Protein AF-A0A536AVH4-F1 (afdb_monomer_lite)

Sequence (200 aa):
ELIACATQAVRQASDGRAFVRRASEVIGTPVRIISARREAALSFLGAASRHSARREWALVDLGGASTEDPPRPEERARLRRAALRVLPGAPDGDVERLVATGGTASNLPLLLSKRMPPAILTTADLLECAMRLDRDPARTVAARFGLLPNRVKAMRGGVEALLLFLDWYGLAVLHVSHEGLRHGMLLAYLERGSDWWRDG

Secondary structure (DSSP, 8-state):
---EEE-HHHHHSTTHHHHHHHHHHHHTSPEEEPPHHHHHHHHHHHHHTT---SS-EEEEE------SSSPPHHHHHHHHHHHHTTGGGSPPS---EEEEEHHHHHHGGGGT-SSS--SEEEHHHHHHHHHHHHHS-HHHHHHHHT--HHHHHHHHHHHHHHHHHHHHTT-SEEEE-S-SHHHHHHHHHHHHGGGTTS--

Radius of gyration: 17.59 Å; chains: 1; bounding box: 42×39×48 Å

pLDDT: mean 88.02, std 9.85, range [52.97, 97.94]

Foldseek 3Di:
DDAAEDEDVLVPDPCSVVVQVVVCVVVVHRYYYFDPVLQQVLQCLQQCVPVVDPAAEFEDEADQDFDDWLDDPVVLVVLLVVLVVCLVVGDDDLHAAYEYEYLLLVQLQLLVPVVDRDQKAFLVSLVSSLVLRNPDTLVVSCVVRVHDSSSSRRNNSVSSNVNVVCVSSVHGMYGYDHGGNVSSLVVLCVVPPPCSRDDD

Structure (mmCIF, N/CA/C/O backbone):
data_AF-A0A536AVH4-F1
#
_entry.id   AF-A0A536AVH4-F1
#
loop_
_atom_site.group_PDB
_atom_site.id
_atom_site.type_symbol
_atom_site.label_atom_id
_atom_site.label_alt_id
_atom_site.label_comp_id
_atom_site.label_asym_id
_atom_site.label_entity_id
_atom_site.label_seq_id
_atom_site.pdbx_PDB_ins_code
_atom_site.Cartn_x
_atom_site.Cartn_y
_atom_site.Cartn_z
_atom_site.occupancy
_atom_site.B_iso_or_equiv
_atom_site.auth_seq_id
_atom_site.auth_comp_id
_atom_site.auth_asym_id
_atom_site.auth_atom_id
_atom_site.pdbx_PDB_model_num
ATOM 1 N N . GLU A 1 1 ? -2.859 16.516 19.680 1.00 84.31 1 GLU A N 1
ATOM 2 C CA . GLU A 1 1 ? -3.462 15.257 20.160 1.00 84.31 1 GLU A CA 1
ATOM 3 C C . GLU A 1 1 ? -2.946 14.104 19.313 1.00 84.31 1 GLU A C 1
ATOM 5 O O . GLU A 1 1 ? -2.744 14.301 18.118 1.00 84.31 1 GLU A O 1
ATOM 10 N N . LEU A 1 2 ? -2.656 12.953 19.920 1.00 91.62 2 LEU A N 1
ATOM 11 C CA . LEU A 1 2 ? -2.276 11.745 19.189 1.00 91.62 2 LEU A CA 1
ATOM 12 C C . LEU A 1 2 ? -3.552 11.015 18.756 1.00 91.62 2 LEU A C 1
ATOM 14 O O . LEU A 1 2 ? -4.459 10.838 19.560 1.00 91.62 2 LEU A O 1
ATOM 18 N N . ILE A 1 3 ? -3.610 10.561 17.505 1.00 95.31 3 ILE A N 1
ATOM 19 C CA . ILE A 1 3 ? -4.657 9.653 17.022 1.00 95.31 3 ILE A CA 1
ATOM 20 C C . ILE A 1 3 ? -4.014 8.362 16.528 1.00 95.31 3 ILE A C 1
ATOM 22 O O . ILE A 1 3 ? -2.955 8.386 15.899 1.00 95.31 3 ILE A O 1
ATOM 26 N N . ALA A 1 4 ? -4.649 7.227 16.810 1.00 96.06 4 ALA A N 1
ATOM 27 C CA . ALA A 1 4 ? -4.113 5.917 16.470 1.00 96.06 4 ALA A CA 1
ATOM 28 C C . ALA A 1 4 ? -5.199 5.001 15.899 1.00 96.06 4 ALA A C 1
ATOM 30 O O . ALA A 1 4 ? -6.329 4.953 16.391 1.00 96.06 4 ALA A O 1
ATOM 31 N N . CYS A 1 5 ? -4.835 4.241 14.866 1.00 96.06 5 CYS A N 1
ATOM 32 C CA . CYS A 1 5 ? -5.696 3.232 14.266 1.00 96.06 5 CYS A CA 1
ATOM 33 C C . CYS A 1 5 ? -4.986 1.882 14.166 1.00 96.06 5 CYS A C 1
ATOM 35 O O . CYS A 1 5 ? -3.758 1.806 14.166 1.00 96.06 5 CYS A O 1
ATOM 37 N N . ALA A 1 6 ? -5.778 0.825 14.048 1.00 94.50 6 ALA A N 1
ATOM 38 C CA . ALA A 1 6 ? -5.327 -0.508 13.707 1.00 94.50 6 ALA A CA 1
ATOM 39 C C . ALA A 1 6 ? -6.154 -1.039 12.529 1.00 94.50 6 ALA A C 1
ATOM 41 O O . ALA A 1 6 ? -7.370 -0.840 12.471 1.00 94.50 6 ALA A O 1
ATOM 42 N N . THR A 1 7 ? -5.489 -1.704 11.587 1.00 93.50 7 THR A N 1
ATOM 43 C CA . THR A 1 7 ? -6.079 -2.110 10.306 1.00 93.50 7 THR A CA 1
ATOM 44 C C . THR A 1 7 ? -6.075 -3.630 10.133 1.00 93.50 7 THR A C 1
ATOM 46 O O . THR A 1 7 ? -6.265 -4.360 11.107 1.00 93.50 7 THR A O 1
ATOM 49 N N . GLN A 1 8 ? -5.890 -4.130 8.907 1.00 90.44 8 GLN A N 1
ATOM 50 C CA . GLN A 1 8 ? -6.106 -5.521 8.516 1.00 90.44 8 GLN A CA 1
ATOM 51 C C . GLN A 1 8 ? -5.510 -6.560 9.466 1.00 90.44 8 GLN A C 1
ATOM 53 O O . GLN A 1 8 ? -6.238 -7.454 9.885 1.00 90.44 8 GLN A O 1
ATOM 58 N N . ALA A 1 9 ? -4.225 -6.453 9.818 1.00 89.00 9 ALA A N 1
ATOM 59 C CA . ALA A 1 9 ? -3.560 -7.468 10.639 1.00 89.00 9 ALA A CA 1
ATOM 60 C C . ALA A 1 9 ? -4.241 -7.633 12.007 1.00 89.00 9 ALA A C 1
ATOM 62 O O . ALA A 1 9 ? -4.536 -8.743 12.434 1.00 89.00 9 ALA A O 1
ATOM 63 N N . VAL A 1 10 ? -4.570 -6.517 12.659 1.00 94.12 10 VAL A N 1
ATOM 64 C CA . VAL A 1 10 ? -5.265 -6.515 13.952 1.00 94.12 10 VAL A CA 1
ATOM 65 C C . VAL A 1 10 ? -6.742 -6.874 13.792 1.00 94.12 10 VAL A C 1
ATOM 67 O O . VAL A 1 10 ? -7.305 -7.546 14.646 1.00 94.12 10 VAL A O 1
ATOM 70 N N . ARG A 1 11 ? -7.379 -6.461 12.692 1.00 94.12 11 ARG A N 1
ATOM 71 C CA . ARG A 1 11 ? -8.778 -6.784 12.381 1.00 94.12 11 ARG A CA 1
ATOM 72 C C . ARG A 1 11 ? -8.996 -8.284 12.146 1.00 94.12 11 ARG A C 1
ATOM 74 O O . ARG A 1 11 ? -10.070 -8.780 12.464 1.00 94.12 11 ARG A O 1
ATOM 81 N N . GLN A 1 12 ? -8.006 -8.984 11.587 1.00 92.81 12 GLN A N 1
ATOM 82 C CA . GLN A 1 12 ? -8.055 -10.427 11.312 1.00 92.81 12 GLN A CA 1
ATOM 83 C C . GLN A 1 12 ? -7.556 -11.291 12.477 1.00 92.81 12 GLN A C 1
ATOM 85 O O . GLN A 1 12 ? -7.927 -12.459 12.565 1.00 92.81 12 GLN A O 1
ATOM 90 N N . ALA A 1 13 ? -6.718 -10.746 13.360 1.00 93.38 13 ALA A N 1
ATOM 91 C CA . ALA A 1 13 ? -6.205 -11.478 14.509 1.00 93.38 13 ALA A CA 1
ATOM 92 C C . ALA A 1 13 ? -7.331 -11.832 15.495 1.00 93.38 13 ALA A C 1
ATOM 94 O O . ALA A 1 13 ? -8.102 -10.964 15.915 1.00 93.38 13 ALA A O 1
ATOM 95 N N . SER A 1 14 ? -7.388 -13.096 15.926 1.00 95.62 14 SER A N 1
ATOM 96 C CA . SER A 1 14 ? -8.372 -13.579 16.908 1.00 95.62 14 SER A CA 1
ATOM 97 C C . SER A 1 14 ? -8.288 -12.836 18.245 1.00 95.62 14 SER A C 1
ATOM 99 O O . SER A 1 14 ? -9.290 -12.668 18.935 1.00 95.62 14 SER A O 1
ATOM 101 N N . ASP A 1 15 ? -7.099 -12.350 18.601 1.00 95.62 15 ASP A N 1
ATOM 102 C CA . ASP A 1 15 ? -6.818 -11.582 19.812 1.00 95.62 15 ASP A CA 1
ATOM 103 C C . ASP A 1 15 ? -6.679 -10.068 19.554 1.00 95.62 15 ASP A C 1
ATOM 105 O O . ASP A 1 15 ? -6.315 -9.312 20.459 1.00 95.62 15 ASP A O 1
ATOM 109 N N . GLY A 1 16 ? -7.027 -9.586 18.355 1.00 95.56 16 GLY A N 1
ATOM 110 C CA . GLY A 1 16 ? -6.806 -8.199 17.938 1.00 95.56 16 GLY A CA 1
ATOM 111 C C . GLY A 1 16 ? -7.424 -7.154 18.872 1.00 95.56 16 GLY A C 1
ATOM 112 O O . GLY A 1 16 ? -6.807 -6.132 19.174 1.00 95.56 16 GLY A O 1
ATOM 113 N N . ARG A 1 17 ? -8.613 -7.430 19.428 1.00 95.94 17 ARG A N 1
ATOM 114 C CA . ARG A 1 17 ? -9.245 -6.551 20.432 1.00 95.94 17 ARG A CA 1
ATOM 115 C C . ARG A 1 17 ? -8.447 -6.478 21.734 1.00 95.94 17 ARG A C 1
ATOM 117 O O . ARG A 1 17 ? -8.382 -5.416 22.344 1.00 95.94 17 ARG A O 1
ATOM 124 N N . ALA A 1 18 ? -7.860 -7.590 22.174 1.00 96.94 18 ALA A N 1
ATOM 125 C CA . ALA A 1 18 ? -7.029 -7.619 23.374 1.00 96.94 18 ALA A CA 1
ATOM 126 C C . ALA A 1 18 ? -5.706 -6.882 23.145 1.00 96.94 18 ALA A C 1
ATOM 128 O O . ALA A 1 18 ? -5.294 -6.099 24.000 1.00 96.94 18 ALA A O 1
ATOM 129 N N . PHE A 1 19 ? -5.092 -7.0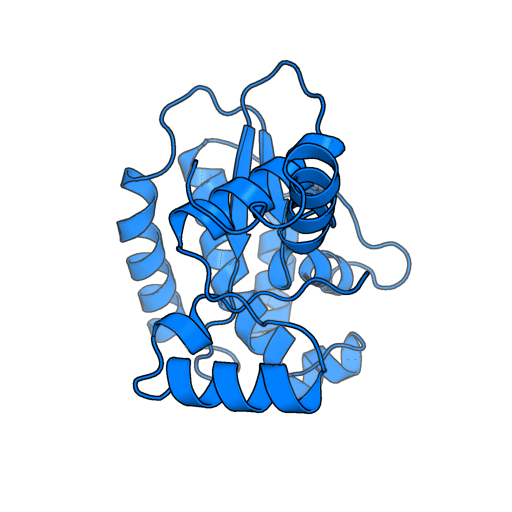68 21.972 1.00 97.25 19 PHE A N 1
ATOM 130 C CA . PHE A 1 19 ? -3.922 -6.301 21.549 1.00 97.25 19 PHE A CA 1
ATOM 131 C C . PHE A 1 19 ? -4.195 -4.791 21.587 1.00 97.25 19 PHE A C 1
ATOM 133 O O . PHE A 1 19 ? -3.434 -4.046 22.195 1.00 97.25 19 PHE A O 1
ATOM 140 N N . VAL A 1 20 ? -5.313 -4.348 21.008 1.00 97.25 20 VAL A N 1
ATOM 141 C CA . VAL A 1 20 ? -5.688 -2.926 20.940 1.00 97.25 20 VAL A CA 1
ATOM 142 C C . VAL A 1 20 ? -5.947 -2.311 22.307 1.00 97.25 20 VAL A C 1
ATOM 144 O O . VAL A 1 20 ? -5.543 -1.170 22.525 1.00 97.25 20 VAL A O 1
ATOM 147 N N . ARG A 1 21 ? -6.569 -3.043 23.241 1.00 97.31 21 ARG A N 1
ATOM 148 C CA . ARG A 1 21 ? -6.735 -2.562 24.623 1.00 97.31 21 ARG A CA 1
ATOM 149 C C . ARG A 1 21 ? -5.382 -2.292 25.279 1.00 97.31 21 ARG A C 1
ATOM 151 O O . ARG A 1 21 ? -5.131 -1.160 25.675 1.00 97.31 21 ARG A O 1
ATOM 158 N N . ARG A 1 22 ? -4.481 -3.282 25.267 1.00 97.44 22 ARG A N 1
ATOM 159 C CA . ARG A 1 22 ? -3.126 -3.137 25.827 1.00 97.44 22 ARG A CA 1
ATOM 160 C C . ARG A 1 22 ? -2.339 -2.018 25.145 1.00 97.44 22 ARG A C 1
ATOM 162 O O . ARG A 1 22 ? -1.695 -1.220 25.809 1.00 97.44 22 ARG A O 1
ATOM 169 N N . ALA A 1 23 ? -2.407 -1.934 23.817 1.00 96.88 23 ALA A N 1
ATOM 170 C CA . ALA A 1 23 ? -1.743 -0.871 23.068 1.00 96.88 23 ALA A CA 1
ATOM 171 C C . ALA A 1 23 ? -2.288 0.516 23.444 1.00 96.88 23 ALA A C 1
ATOM 173 O O . ALA A 1 23 ? -1.510 1.452 23.586 1.00 96.88 23 ALA A O 1
ATOM 174 N N . SER A 1 24 ? -3.603 0.643 23.648 1.00 97.25 24 SER A N 1
ATOM 175 C CA . SER A 1 24 ? -4.226 1.907 24.058 1.00 97.25 24 SER A CA 1
ATOM 176 C C . SER A 1 24 ? -3.774 2.347 25.450 1.00 97.25 24 SER A C 1
ATOM 178 O O . SER A 1 24 ? -3.506 3.528 25.652 1.00 97.25 24 SER A O 1
ATOM 180 N N . GLU A 1 25 ? -3.656 1.402 26.385 1.00 97.38 25 GLU A N 1
ATOM 181 C CA . GLU A 1 25 ? -3.143 1.644 27.740 1.00 97.38 25 GLU A CA 1
ATOM 182 C C . GLU A 1 25 ? -1.683 2.109 27.708 1.00 97.38 25 GLU A C 1
ATOM 184 O O . GLU A 1 25 ? -1.347 3.125 28.307 1.00 97.38 25 GLU A O 1
ATOM 189 N N . VAL A 1 26 ? -0.828 1.412 26.953 1.00 96.50 26 VAL A N 1
ATOM 190 C CA . VAL A 1 26 ? 0.606 1.731 26.848 1.00 96.50 26 VAL A CA 1
ATOM 191 C C . VAL A 1 26 ? 0.851 3.080 26.168 1.00 96.50 26 VAL A C 1
ATOM 193 O O . VAL A 1 26 ? 1.732 3.827 26.580 1.00 96.50 26 VAL A O 1
ATOM 196 N N . ILE A 1 27 ? 0.094 3.394 25.114 1.00 93.94 27 ILE A N 1
ATOM 197 C CA . ILE A 1 27 ? 0.265 4.630 24.335 1.00 93.94 27 ILE A CA 1
ATOM 198 C C . ILE A 1 27 ? -0.432 5.822 25.019 1.00 93.94 27 ILE A C 1
ATOM 200 O O . ILE A 1 27 ? -0.133 6.973 24.706 1.00 93.94 27 ILE A O 1
ATOM 204 N N . GLY A 1 28 ? -1.366 5.574 25.944 1.00 95.44 28 GLY A N 1
ATOM 205 C CA . GLY A 1 28 ? -2.173 6.621 26.579 1.00 95.44 28 GLY A CA 1
ATOM 206 C C . GLY A 1 28 ? -3.170 7.279 25.618 1.00 95.44 28 GLY A C 1
ATOM 207 O O . GLY A 1 28 ? -3.565 8.425 25.807 1.00 95.44 28 GLY A O 1
ATOM 208 N N . THR A 1 29 ? -3.552 6.592 24.539 1.00 94.56 29 THR A N 1
ATOM 209 C CA . THR A 1 29 ? -4.486 7.088 23.516 1.00 94.56 29 THR A CA 1
ATOM 210 C C . THR A 1 29 ? -5.302 5.921 22.965 1.00 94.56 29 THR A C 1
ATOM 212 O O . THR A 1 29 ? -4.723 4.876 22.665 1.00 94.56 29 THR A O 1
ATOM 215 N N . PRO A 1 30 ? -6.627 6.069 22.767 1.00 95.44 30 PRO A N 1
ATOM 216 C CA . PRO A 1 30 ? -7.444 5.013 22.179 1.00 95.44 30 PRO A CA 1
ATOM 217 C C . PRO A 1 30 ? -6.967 4.618 20.776 1.00 95.44 30 PRO A C 1
ATOM 219 O O . PRO A 1 30 ? -7.040 5.407 19.833 1.00 95.44 30 PRO A O 1
ATOM 222 N N . VAL A 1 31 ? -6.548 3.364 20.615 1.00 96.88 31 VAL A N 1
ATOM 223 C CA . VAL A 1 31 ? -6.276 2.767 19.305 1.00 96.88 31 VAL A CA 1
ATOM 224 C C . VAL A 1 31 ? -7.600 2.268 18.721 1.00 96.88 31 VAL A C 1
ATOM 226 O O . VAL A 1 31 ? -8.292 1.441 19.315 1.00 96.88 31 VAL A O 1
ATOM 229 N N . ARG A 1 32 ? -7.992 2.779 17.551 1.00 96.56 32 ARG A N 1
ATOM 230 C CA . ARG A 1 32 ? -9.273 2.441 16.906 1.00 96.56 32 ARG A CA 1
ATOM 231 C C . ARG A 1 32 ? -9.081 1.377 15.828 1.00 96.56 32 ARG A C 1
ATOM 233 O O . ARG A 1 32 ? -8.359 1.611 14.864 1.00 96.56 32 ARG A O 1
ATOM 240 N N . ILE A 1 33 ? -9.737 0.220 15.953 1.00 96.25 33 ILE A N 1
ATOM 241 C CA . ILE A 1 33 ? -9.814 -0.735 14.835 1.00 96.25 33 ILE A CA 1
ATOM 242 C C . ILE A 1 33 ? -10.770 -0.148 13.799 1.00 96.25 33 ILE A C 1
ATOM 244 O O . ILE A 1 33 ? -11.950 0.026 14.100 1.00 96.25 33 ILE A O 1
ATOM 248 N N . ILE A 1 34 ? -10.270 0.151 12.602 1.00 96.31 34 ILE A N 1
ATOM 249 C CA . ILE A 1 34 ? -11.088 0.702 11.516 1.00 96.31 34 ILE A CA 1
ATOM 250 C C . ILE A 1 34 ? -11.525 -0.391 10.535 1.00 96.31 34 ILE A C 1
ATOM 252 O O . ILE A 1 34 ? -10.818 -1.384 10.301 1.00 96.31 34 ILE A O 1
ATOM 256 N N . SER A 1 35 ? -12.721 -0.213 9.970 1.00 95.19 35 SER A N 1
ATOM 257 C CA . SER A 1 35 ? -13.248 -1.094 8.929 1.00 95.19 35 SER A CA 1
ATOM 258 C C . SER A 1 35 ? -12.387 -0.998 7.663 1.00 95.19 35 SER A C 1
ATOM 260 O O . SER A 1 35 ? -11.698 -0.002 7.440 1.00 95.19 35 SER A O 1
ATOM 262 N N . ALA A 1 36 ? -12.421 -2.031 6.815 1.00 90.25 36 ALA A N 1
ATOM 263 C CA . ALA A 1 36 ? -11.718 -1.994 5.529 1.00 90.25 36 ALA A CA 1
ATOM 264 C C . ALA A 1 36 ? -12.227 -0.843 4.638 1.00 90.25 36 ALA A C 1
ATOM 266 O O . ALA A 1 36 ? -11.443 -0.189 3.957 1.00 90.25 36 ALA A O 1
ATOM 267 N N . ARG A 1 37 ? -13.534 -0.552 4.704 1.00 90.56 37 ARG A N 1
ATOM 268 C CA . ARG A 1 37 ? -14.156 0.577 4.006 1.00 90.56 37 ARG A CA 1
ATOM 269 C C . ARG A 1 37 ? -13.613 1.913 4.510 1.00 90.56 37 ARG A C 1
ATOM 271 O O . ARG A 1 37 ? -13.234 2.751 3.696 1.00 90.56 37 ARG A O 1
ATOM 278 N N . ARG A 1 38 ? -13.534 2.111 5.830 1.00 94.00 38 ARG A N 1
ATOM 279 C CA . ARG A 1 38 ? -12.993 3.349 6.400 1.00 94.00 38 ARG A CA 1
ATOM 280 C C . ARG A 1 38 ? -11.512 3.522 6.095 1.00 94.00 38 ARG A C 1
ATOM 282 O O . ARG A 1 38 ? -11.096 4.626 5.767 1.00 94.00 38 ARG A O 1
ATOM 289 N N . GLU A 1 39 ? -10.734 2.448 6.184 1.00 93.12 39 GLU A N 1
ATOM 290 C CA . GLU A 1 39 ? -9.317 2.424 5.806 1.00 93.12 39 GLU A CA 1
ATOM 291 C C . GLU A 1 39 ? -9.127 2.909 4.362 1.00 93.12 39 GLU A C 1
ATOM 293 O O . GLU A 1 39 ? -8.384 3.862 4.137 1.00 93.12 39 GLU A O 1
ATOM 298 N N . ALA A 1 40 ? -9.885 2.348 3.414 1.00 87.69 40 ALA A N 1
ATOM 299 C CA . ALA A 1 40 ? -9.862 2.773 2.017 1.00 87.69 40 ALA A CA 1
ATOM 300 C C . ALA A 1 40 ? -10.285 4.243 1.839 1.00 87.69 40 ALA A C 1
ATOM 302 O O . ALA A 1 40 ? -9.602 4.998 1.150 1.00 87.69 40 ALA A O 1
ATOM 303 N N . ALA A 1 41 ? -11.365 4.676 2.499 1.00 88.12 41 ALA A N 1
ATOM 304 C CA . ALA A 1 41 ? -11.851 6.055 2.419 1.00 88.12 41 ALA A CA 1
ATOM 305 C C . ALA A 1 41 ? -10.826 7.075 2.947 1.00 88.12 41 ALA A C 1
ATOM 307 O O . ALA A 1 41 ? -10.646 8.140 2.361 1.00 88.12 41 ALA A O 1
ATOM 308 N N . LEU A 1 42 ? -10.126 6.750 4.037 1.00 91.81 42 LEU A N 1
ATOM 309 C CA . LEU A 1 42 ? -9.069 7.598 4.583 1.00 91.81 42 LEU A CA 1
ATOM 310 C C . LEU A 1 42 ? -7.826 7.590 3.683 1.00 91.81 42 LEU A C 1
ATOM 312 O O . LEU A 1 42 ? -7.272 8.654 3.419 1.00 91.81 42 LEU A O 1
ATOM 316 N N . SER A 1 43 ? -7.396 6.435 3.166 1.00 89.56 43 SER A N 1
ATOM 317 C CA . SER A 1 43 ? -6.300 6.386 2.185 1.00 89.56 43 SER A CA 1
ATOM 318 C C . SER A 1 43 ? -6.619 7.235 0.948 1.00 89.56 43 SER A C 1
ATOM 320 O O . SER A 1 43 ? -5.763 8.009 0.516 1.00 89.56 43 SER A O 1
ATOM 322 N N . PHE A 1 44 ? -7.860 7.174 0.452 1.00 86.38 44 PHE A N 1
ATOM 323 C CA . PHE A 1 44 ? -8.351 8.017 -0.640 1.00 86.38 44 PHE A CA 1
ATOM 324 C C . PHE A 1 44 ? -8.304 9.504 -0.296 1.00 86.38 44 PHE A C 1
ATOM 326 O O . PHE A 1 44 ? -7.687 10.268 -1.032 1.00 86.38 44 PHE A O 1
ATOM 333 N N . LEU A 1 45 ? -8.872 9.914 0.842 1.00 86.56 45 LEU A N 1
ATOM 334 C CA . LEU A 1 45 ? -8.837 11.305 1.304 1.00 86.56 45 LEU A CA 1
ATOM 335 C C . LEU A 1 45 ? -7.398 11.838 1.410 1.00 86.56 45 LEU A C 1
ATOM 337 O O . LEU A 1 45 ? -7.115 12.967 1.011 1.00 86.56 45 LEU A O 1
ATOM 341 N N . GLY A 1 46 ? -6.480 11.006 1.912 1.00 87.69 46 GLY A N 1
ATOM 342 C CA . GLY A 1 46 ? -5.057 11.318 1.978 1.00 87.69 46 GLY A CA 1
ATOM 343 C C . GLY A 1 46 ? -4.471 11.599 0.597 1.00 87.69 46 GLY A C 1
ATOM 344 O O . GLY A 1 46 ? -3.955 12.691 0.369 1.00 87.69 46 GLY A O 1
ATOM 345 N N . ALA A 1 47 ? -4.587 10.655 -0.336 1.00 85.00 47 ALA A N 1
ATOM 346 C CA . ALA A 1 47 ? -4.056 10.812 -1.690 1.00 85.00 47 ALA A CA 1
ATOM 347 C C . ALA A 1 47 ? -4.701 12.000 -2.434 1.00 85.00 47 ALA A C 1
ATOM 349 O O . ALA A 1 47 ? -3.995 12.817 -3.035 1.00 85.00 47 ALA A O 1
ATOM 350 N N . ALA A 1 48 ? -6.026 12.150 -2.322 1.00 83.56 48 ALA A N 1
ATOM 351 C CA . ALA A 1 48 ? -6.815 13.202 -2.965 1.00 83.56 48 ALA A CA 1
ATOM 352 C C . ALA A 1 48 ? -6.340 14.608 -2.582 1.00 83.56 48 ALA A C 1
ATOM 354 O O . ALA A 1 48 ? -6.335 15.507 -3.420 1.00 83.56 48 ALA A O 1
ATOM 355 N N . SER A 1 49 ? -5.872 14.793 -1.342 1.00 80.75 49 SER A N 1
ATOM 356 C CA . SER A 1 49 ? -5.417 16.096 -0.836 1.00 80.75 49 SER A CA 1
ATOM 357 C C . SER A 1 49 ? -4.263 16.719 -1.636 1.00 80.75 49 SER A C 1
ATOM 359 O O . SER A 1 49 ? -4.069 17.932 -1.594 1.00 80.75 49 SER A O 1
ATOM 361 N N . ARG A 1 50 ? -3.509 15.906 -2.389 1.00 76.38 50 ARG A N 1
ATOM 362 C CA . ARG A 1 50 ? -2.436 16.354 -3.294 1.00 76.38 50 ARG A CA 1
ATOM 363 C C . ARG A 1 50 ? -2.703 16.101 -4.771 1.00 76.38 50 ARG A C 1
ATOM 365 O O . ARG A 1 50 ? -1.956 16.587 -5.616 1.00 76.38 50 ARG A O 1
ATOM 372 N N . HIS A 1 51 ? -3.757 15.361 -5.082 1.00 67.25 51 HIS A N 1
ATOM 373 C CA . HIS A 1 51 ? -4.107 14.961 -6.437 1.00 67.25 51 HIS A CA 1
ATOM 374 C C . HIS A 1 51 ? -5.423 15.647 -6.810 1.00 67.25 51 HIS A C 1
ATOM 376 O O . HIS A 1 51 ? -6.465 15.017 -6.923 1.00 67.25 51 HIS A O 1
ATOM 382 N N . SER A 1 52 ? -5.370 16.966 -7.013 1.00 53.56 52 SER A N 1
ATOM 383 C CA . SER A 1 52 ? -6.510 17.807 -7.417 1.00 53.56 52 SER A CA 1
ATOM 384 C C . SER A 1 52 ? -6.851 17.693 -8.913 1.00 53.56 52 SER A C 1
ATOM 386 O O . SER A 1 52 ? -7.278 18.660 -9.548 1.00 53.56 52 SER A O 1
ATOM 388 N N . ALA A 1 53 ? -6.624 16.525 -9.520 1.00 52.97 53 ALA A N 1
ATOM 389 C CA . ALA A 1 53 ? -6.910 16.338 -10.935 1.00 52.97 53 ALA A CA 1
ATOM 390 C C . ALA A 1 53 ? -8.430 16.336 -11.172 1.00 52.97 53 ALA A C 1
ATOM 392 O O . ALA A 1 53 ? -9.170 15.637 -10.492 1.00 52.97 53 ALA A O 1
ATOM 393 N N . ARG A 1 54 ? -8.887 17.082 -12.186 1.00 53.84 54 ARG A N 1
ATOM 394 C CA . ARG A 1 54 ? -10.281 17.082 -12.683 1.00 53.84 54 ARG A CA 1
ATOM 395 C C . ARG A 1 54 ? -10.685 15.785 -13.415 1.00 53.84 54 ARG A C 1
ATOM 397 O O . ARG A 1 54 ? -11.754 15.749 -14.009 1.00 53.84 54 ARG A O 1
ATOM 404 N N . ARG A 1 55 ? -9.807 14.781 -13.446 1.00 59.53 55 ARG A N 1
ATOM 405 C CA . ARG A 1 55 ? -9.894 13.556 -14.259 1.00 59.53 55 ARG A CA 1
ATOM 406 C C . ARG A 1 55 ? -10.041 12.345 -13.333 1.00 59.53 55 ARG A C 1
ATOM 408 O O . ARG A 1 55 ? -9.576 12.410 -12.194 1.00 59.53 55 ARG A O 1
ATOM 415 N N . GLU A 1 56 ? -10.690 11.278 -13.795 1.00 68.81 56 GLU A N 1
ATOM 416 C CA . GLU A 1 56 ? -10.929 10.072 -12.991 1.00 68.81 56 GLU A CA 1
ATOM 417 C C . GLU A 1 56 ? -9.607 9.371 -12.643 1.00 68.81 56 GLU A C 1
ATOM 419 O O . GLU A 1 56 ? -8.708 9.232 -13.477 1.00 68.81 56 GLU A O 1
ATOM 424 N N . TRP A 1 57 ? -9.461 8.966 -11.381 1.00 72.94 57 TRP A N 1
ATOM 425 C CA . TRP A 1 57 ? -8.249 8.331 -10.872 1.00 72.94 57 TRP A CA 1
ATOM 426 C C . TRP A 1 57 ? -8.584 7.148 -9.970 1.00 72.94 57 TRP A C 1
ATOM 428 O O . TRP A 1 57 ? -9.515 7.203 -9.168 1.00 72.94 57 TRP A O 1
ATOM 438 N N . ALA A 1 58 ? -7.781 6.091 -10.075 1.00 73.94 58 ALA A N 1
ATOM 439 C CA . ALA A 1 58 ? -7.864 4.930 -9.201 1.00 73.94 58 ALA A CA 1
ATOM 440 C C . ALA A 1 58 ? -6.735 4.971 -8.166 1.00 73.94 58 ALA A C 1
ATOM 442 O O . ALA A 1 58 ? -5.575 5.211 -8.512 1.00 73.94 58 ALA A O 1
ATOM 443 N N . LEU A 1 59 ? -7.073 4.719 -6.897 1.00 72.50 59 LEU A N 1
ATOM 444 C CA . LEU A 1 59 ? -6.102 4.570 -5.815 1.00 72.50 59 LEU A CA 1
ATOM 445 C C . LEU A 1 59 ? -5.900 3.095 -5.473 1.00 72.50 59 LEU A C 1
ATOM 447 O O . LEU A 1 59 ? -6.858 2.393 -5.153 1.00 72.50 59 LEU A O 1
ATOM 451 N N . VAL A 1 60 ? -4.642 2.662 -5.438 1.00 74.69 60 VAL A N 1
ATOM 452 C CA . VAL A 1 60 ? -4.262 1.328 -4.957 1.00 74.69 60 VAL A CA 1
ATOM 453 C C . VAL A 1 60 ? -3.423 1.457 -3.686 1.00 74.69 60 VAL A C 1
ATOM 455 O O . VAL A 1 60 ? -2.350 2.064 -3.695 1.00 74.69 60 VAL A O 1
ATOM 458 N N . ASP A 1 61 ? -3.907 0.870 -2.589 1.00 72.25 61 ASP A N 1
ATOM 459 C CA . ASP A 1 61 ? -3.167 0.734 -1.329 1.00 72.25 61 ASP A CA 1
ATOM 460 C C . ASP A 1 61 ? -2.647 -0.704 -1.191 1.00 72.25 61 ASP A C 1
ATOM 462 O O . ASP A 1 61 ? -3.414 -1.670 -1.207 1.00 72.25 61 ASP A O 1
ATOM 466 N N . LEU A 1 62 ? -1.325 -0.856 -1.104 1.00 67.06 62 LEU A N 1
ATOM 467 C CA . LEU A 1 62 ? -0.660 -2.158 -1.094 1.00 67.06 62 LEU A CA 1
ATOM 468 C C . LEU A 1 62 ? -0.154 -2.511 0.307 1.00 67.06 62 LEU A C 1
ATOM 470 O O . LEU A 1 62 ? 0.846 -1.970 0.794 1.00 67.06 62 LEU A O 1
ATOM 474 N N . GLY A 1 63 ? -0.828 -3.483 0.924 1.00 60.09 63 GLY A N 1
ATOM 475 C CA . GLY A 1 63 ? -0.435 -4.105 2.188 1.00 60.09 63 GLY A CA 1
ATOM 476 C C . GLY A 1 63 ? 0.697 -5.135 2.054 1.00 60.09 63 GLY A C 1
ATOM 477 O O . GLY A 1 63 ? 1.067 -5.566 0.963 1.00 60.09 63 GLY A O 1
ATOM 478 N N . GLY A 1 64 ? 1.264 -5.543 3.194 1.00 56.00 64 GLY A N 1
ATOM 479 C CA . GLY A 1 64 ? 2.374 -6.496 3.253 1.00 56.00 64 GLY A CA 1
ATOM 480 C C . GLY A 1 64 ? 1.908 -7.944 3.373 1.00 56.00 64 GLY A C 1
ATOM 481 O O . GLY A 1 64 ? 1.602 -8.392 4.474 1.00 56.00 64 GLY A O 1
ATOM 482 N N . ALA A 1 65 ? 1.900 -8.687 2.269 1.00 55.78 65 ALA A N 1
ATOM 483 C CA . ALA A 1 65 ? 1.800 -10.146 2.290 1.00 55.78 65 ALA A CA 1
ATOM 484 C C . ALA A 1 65 ? 3.177 -10.743 1.957 1.00 55.78 65 ALA A C 1
ATOM 486 O O . ALA A 1 65 ? 3.789 -10.370 0.959 1.00 55.78 65 ALA A O 1
ATOM 487 N N . SER A 1 66 ? 3.687 -11.623 2.822 1.00 54.00 66 SER A N 1
ATOM 488 C CA . SER A 1 66 ? 4.990 -12.284 2.659 1.00 54.00 66 SER A CA 1
ATOM 489 C C . SER A 1 66 ? 4.828 -13.652 1.993 1.00 54.00 66 SER A C 1
ATOM 491 O O . SER A 1 66 ? 3.911 -14.395 2.339 1.00 54.00 66 SER A O 1
ATOM 493 N N . THR A 1 67 ? 5.763 -14.010 1.113 1.00 61.88 67 THR A N 1
ATOM 494 C CA . THR A 1 67 ? 5.982 -15.369 0.572 1.00 61.88 67 THR A CA 1
ATOM 495 C C . THR A 1 67 ? 7.485 -15.710 0.595 1.00 61.88 67 THR A C 1
ATOM 497 O O . THR A 1 67 ? 8.231 -15.023 1.306 1.00 61.88 67 THR A O 1
ATOM 500 N N . GLU A 1 68 ? 7.923 -16.777 -0.095 1.00 71.12 68 GLU A N 1
ATOM 501 C CA . GLU A 1 68 ? 9.340 -17.165 -0.227 1.00 71.12 68 GLU A CA 1
ATOM 502 C C . GLU A 1 68 ? 10.207 -16.032 -0.818 1.00 71.12 68 GLU A C 1
ATOM 504 O O . GLU A 1 68 ? 9.701 -15.036 -1.340 1.00 71.12 68 GLU A O 1
ATOM 509 N N . ASP A 1 69 ? 11.533 -16.156 -0.685 1.00 81.44 69 ASP A N 1
ATOM 510 C CA . ASP A 1 69 ? 12.476 -15.049 -0.873 1.00 81.44 69 ASP A CA 1
ATOM 511 C C . ASP A 1 69 ? 13.740 -15.440 -1.680 1.00 81.44 69 ASP A C 1
ATOM 513 O O . ASP A 1 69 ? 14.630 -16.087 -1.114 1.00 81.44 69 ASP A O 1
ATOM 517 N N . PRO A 1 70 ? 13.870 -15.024 -2.960 1.00 85.50 70 PRO A N 1
ATOM 518 C CA . PRO A 1 70 ? 12.833 -14.395 -3.787 1.00 85.50 70 PRO A CA 1
ATOM 519 C C . PRO A 1 70 ? 11.693 -15.382 -4.120 1.00 85.50 70 PRO A C 1
ATOM 521 O O . PRO A 1 70 ? 11.908 -16.598 -4.088 1.00 85.50 70 PRO A O 1
ATOM 524 N N . PRO A 1 71 ? 10.479 -14.900 -4.446 1.00 79.56 71 PRO A N 1
ATOM 525 C CA . PRO A 1 71 ? 9.337 -15.776 -4.684 1.00 79.56 71 PRO A CA 1
ATOM 526 C C . PRO A 1 71 ? 9.524 -16.608 -5.953 1.00 79.56 71 PRO A C 1
ATOM 528 O O . PRO A 1 71 ? 9.854 -16.088 -7.027 1.00 79.56 71 PRO A O 1
ATOM 531 N N . ARG A 1 72 ? 9.255 -17.912 -5.847 1.00 85.25 72 ARG A N 1
ATOM 532 C CA . ARG A 1 72 ? 9.337 -18.849 -6.977 1.00 85.25 72 ARG A CA 1
ATOM 533 C C . ARG A 1 72 ? 8.291 -18.541 -8.058 1.00 85.25 72 ARG A C 1
ATOM 535 O O . ARG A 1 72 ? 7.258 -17.936 -7.753 1.00 85.25 72 ARG A O 1
ATOM 542 N N . PRO A 1 73 ? 8.506 -18.964 -9.320 1.00 84.12 73 PRO A N 1
ATOM 543 C CA . PRO A 1 73 ? 7.545 -18.752 -10.406 1.00 84.12 73 PRO A CA 1
ATOM 544 C C . PRO A 1 73 ? 6.104 -19.158 -10.065 1.00 84.12 73 PRO A C 1
ATOM 546 O O . PRO A 1 73 ? 5.165 -18.430 -10.391 1.00 84.12 73 PRO A O 1
ATOM 549 N N . GLU A 1 74 ? 5.917 -20.266 -9.350 1.00 84.75 74 GLU A N 1
ATOM 550 C CA . GLU A 1 74 ? 4.603 -20.773 -8.950 1.00 84.75 74 GLU A CA 1
ATOM 551 C C . GLU A 1 74 ? 3.915 -19.850 -7.937 1.00 84.75 74 GLU A C 1
ATOM 553 O O . GLU A 1 74 ? 2.702 -19.620 -8.010 1.00 84.75 74 GLU A O 1
ATOM 558 N N . GLU A 1 75 ? 4.685 -19.279 -7.008 1.00 80.19 75 GLU A N 1
ATOM 559 C CA . GLU A 1 75 ? 4.179 -18.305 -6.044 1.00 80.19 75 GLU A CA 1
ATOM 560 C C . GLU A 1 75 ? 3.776 -17.006 -6.732 1.00 80.19 75 GLU A C 1
ATOM 562 O O . GLU A 1 75 ? 2.702 -16.472 -6.450 1.00 80.19 75 GLU A O 1
ATOM 567 N N . ARG A 1 76 ? 4.585 -16.534 -7.687 1.00 80.88 76 ARG A N 1
ATOM 568 C CA . ARG A 1 76 ? 4.257 -15.352 -8.495 1.00 80.88 76 ARG A CA 1
ATOM 569 C C . ARG A 1 76 ? 2.970 -15.571 -9.286 1.00 80.88 76 ARG A C 1
ATOM 571 O O . ARG A 1 76 ? 2.074 -14.729 -9.248 1.00 80.88 76 ARG A O 1
ATOM 578 N N . ALA A 1 77 ? 2.807 -16.740 -9.906 1.00 83.38 77 ALA A N 1
ATOM 579 C CA . ALA A 1 77 ? 1.563 -17.111 -10.578 1.00 83.38 77 ALA A CA 1
ATOM 580 C C . ALA A 1 77 ? 0.367 -17.164 -9.607 1.00 83.38 77 ALA A C 1
ATOM 582 O O . ALA A 1 77 ? -0.742 -16.754 -9.955 1.00 83.38 77 ALA A O 1
ATOM 583 N N . ARG A 1 78 ? 0.566 -17.636 -8.367 1.00 82.69 78 ARG A N 1
ATOM 584 C CA . ARG A 1 78 ? -0.474 -17.625 -7.325 1.00 82.69 78 ARG A CA 1
ATOM 585 C C . ARG A 1 78 ? -0.865 -16.203 -6.922 1.00 82.69 78 ARG A C 1
ATOM 587 O O . ARG A 1 78 ? -2.061 -15.938 -6.815 1.00 82.69 78 ARG A O 1
ATOM 594 N N . LEU A 1 79 ? 0.106 -15.310 -6.729 1.00 77.25 79 LEU A N 1
ATOM 595 C CA . LEU A 1 79 ? -0.130 -13.895 -6.430 1.00 77.25 79 LEU A CA 1
ATOM 596 C C . LEU A 1 79 ? -0.905 -13.222 -7.566 1.00 77.25 79 LEU A C 1
ATOM 598 O O . LEU A 1 79 ? -1.943 -12.616 -7.308 1.00 77.25 79 LEU A O 1
ATOM 602 N N . ARG A 1 80 ? -0.487 -13.429 -8.821 1.00 82.38 80 ARG A N 1
ATOM 603 C CA . ARG A 1 80 ? -1.188 -12.913 -10.004 1.00 82.38 80 ARG A CA 1
ATOM 604 C C . ARG A 1 80 ? -2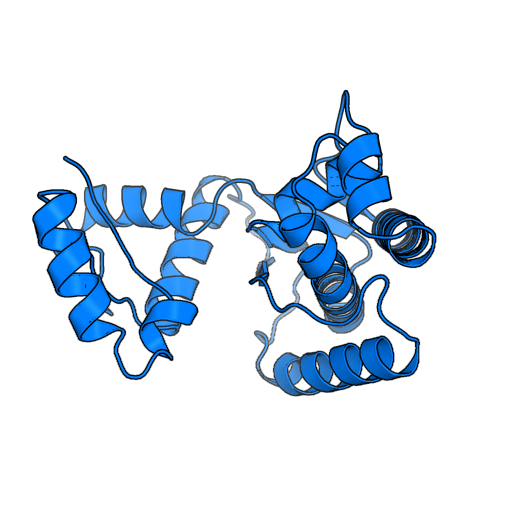.641 -13.394 -10.062 1.00 82.38 80 ARG A C 1
ATOM 606 O O . ARG A 1 80 ? -3.548 -12.584 -10.203 1.00 82.38 80 ARG A O 1
ATOM 613 N N . ARG A 1 81 ? -2.896 -14.694 -9.861 1.00 83.69 81 ARG A N 1
ATOM 614 C CA . ARG A 1 81 ? -4.265 -15.254 -9.797 1.00 83.69 81 ARG A CA 1
ATOM 615 C C . ARG A 1 81 ? -5.093 -14.725 -8.625 1.00 83.69 81 ARG A C 1
ATOM 617 O O . ARG A 1 81 ? -6.318 -14.692 -8.707 1.00 83.69 81 ARG A O 1
ATOM 624 N N . ALA A 1 82 ? -4.468 -14.396 -7.498 1.00 79.56 82 ALA A N 1
ATOM 625 C CA . ALA A 1 82 ? -5.167 -13.781 -6.375 1.00 79.56 82 ALA A CA 1
ATOM 626 C C . ALA A 1 82 ? -5.566 -12.338 -6.706 1.00 79.56 82 ALA A C 1
ATOM 628 O O . ALA A 1 82 ? -6.721 -11.983 -6.509 1.00 79.56 82 ALA A O 1
ATOM 629 N N . ALA A 1 83 ? -4.652 -11.555 -7.281 1.00 76.94 83 ALA A N 1
ATOM 630 C CA . ALA A 1 83 ? -4.921 -10.184 -7.700 1.00 76.94 83 ALA A CA 1
ATOM 631 C C . ALA A 1 83 ? -5.999 -10.110 -8.798 1.00 76.94 83 ALA A C 1
ATOM 633 O O . ALA A 1 83 ? -6.948 -9.344 -8.660 1.00 76.94 83 ALA A O 1
ATOM 634 N N . LEU A 1 84 ? -5.937 -10.981 -9.813 1.00 83.12 84 LEU A N 1
ATOM 635 C CA . LEU A 1 84 ? -6.947 -11.070 -10.882 1.00 83.12 84 LEU A CA 1
ATOM 636 C C . LEU A 1 84 ? -8.375 -11.328 -10.368 1.00 83.12 84 LEU A C 1
ATOM 638 O O . LEU A 1 84 ? -9.331 -10.941 -11.026 1.00 83.12 84 LEU A O 1
ATOM 642 N N . ARG A 1 85 ? -8.545 -11.963 -9.200 1.00 82.19 85 ARG A N 1
ATOM 643 C CA . ARG A 1 85 ? -9.872 -12.184 -8.594 1.00 82.19 85 ARG A CA 1
ATOM 644 C C . ARG A 1 85 ? -10.461 -10.932 -7.943 1.00 82.19 85 ARG A C 1
ATOM 646 O O . ARG A 1 85 ? -11.655 -10.912 -7.674 1.00 82.19 85 ARG A O 1
ATOM 653 N N . VAL A 1 86 ? -9.634 -9.927 -7.663 1.00 77.50 86 VAL A N 1
ATOM 654 C CA . VAL A 1 86 ? -10.046 -8.675 -7.010 1.00 77.50 86 VAL A CA 1
ATOM 655 C C . VAL A 1 86 ? -10.313 -7.574 -8.036 1.00 77.50 86 VAL A C 1
ATOM 657 O O . VAL A 1 86 ? -11.174 -6.735 -7.794 1.00 77.50 86 VAL A O 1
ATOM 660 N N . LEU A 1 87 ? -9.630 -7.601 -9.189 1.00 80.75 87 LEU A N 1
ATOM 661 C CA . LEU A 1 87 ? -9.783 -6.594 -10.250 1.00 80.75 87 LEU A CA 1
ATOM 662 C C . LEU A 1 87 ? -11.230 -6.350 -10.705 1.00 80.75 87 LEU A C 1
ATOM 664 O O . LEU A 1 87 ? -11.562 -5.186 -10.879 1.00 80.75 87 LEU A O 1
ATOM 668 N N . PRO A 1 88 ? -12.120 -7.359 -10.825 1.00 83.75 88 PRO A N 1
ATOM 669 C CA . PRO A 1 88 ? -13.508 -7.103 -11.216 1.00 83.75 88 PRO A CA 1
ATOM 670 C C . PRO A 1 88 ? -14.304 -6.250 -10.218 1.00 83.75 88 PRO A C 1
ATOM 672 O O . PRO A 1 88 ? -15.390 -5.797 -10.544 1.00 83.75 88 PRO A O 1
ATOM 675 N N . GLY A 1 89 ? -13.809 -6.078 -8.986 1.00 77.69 89 GLY A N 1
ATOM 676 C CA . GLY A 1 89 ? -14.392 -5.169 -7.996 1.00 77.69 89 GLY A CA 1
ATOM 677 C C . GLY A 1 89 ? -13.746 -3.782 -7.980 1.00 77.69 89 GLY A C 1
ATOM 678 O O . GLY A 1 89 ? -14.054 -2.986 -7.092 1.00 77.69 89 GLY A O 1
ATOM 679 N N . ALA A 1 90 ? -12.804 -3.510 -8.886 1.00 78.56 90 ALA A N 1
ATOM 680 C CA . ALA A 1 90 ? -12.225 -2.187 -9.049 1.00 78.56 90 ALA A CA 1
ATOM 681 C C . ALA A 1 90 ? -13.264 -1.231 -9.674 1.00 78.56 90 ALA A C 1
ATOM 683 O O . ALA A 1 90 ? -14.156 -1.701 -10.377 1.00 78.56 90 ALA A O 1
ATOM 684 N N . PRO A 1 91 ? -13.195 0.085 -9.400 1.00 73.25 91 PRO A N 1
ATOM 685 C CA . PRO A 1 91 ? -14.151 1.044 -9.944 1.00 73.25 91 PRO A CA 1
ATOM 686 C C . PRO A 1 91 ? -14.254 0.979 -11.472 1.00 73.25 91 PRO A C 1
ATOM 688 O O . PRO A 1 91 ? -13.236 1.028 -12.162 1.00 73.25 91 PRO A O 1
ATOM 691 N N . ASP A 1 92 ? -15.484 0.927 -11.978 1.00 69.56 92 ASP A N 1
ATOM 692 C CA . ASP A 1 92 ? -15.774 1.156 -13.392 1.00 69.56 92 ASP A CA 1
ATOM 693 C C . ASP A 1 92 ? -15.594 2.653 -13.707 1.00 69.56 92 ASP A C 1
ATOM 695 O O . ASP A 1 92 ? -16.028 3.504 -12.927 1.00 69.56 92 ASP A O 1
ATOM 699 N N . GLY A 1 93 ? -14.954 2.984 -14.831 1.00 71.94 93 GLY A N 1
ATOM 700 C CA . GLY A 1 93 ? -14.720 4.371 -15.250 1.00 71.94 93 GLY A CA 1
ATOM 701 C C . GLY A 1 93 ? -13.617 4.505 -16.299 1.00 71.94 93 GLY A C 1
ATOM 702 O O . GLY A 1 93 ? -12.844 3.569 -16.521 1.00 71.94 93 GLY A O 1
ATOM 703 N N . ASP A 1 94 ? -13.535 5.675 -16.931 1.00 78.38 94 ASP A N 1
ATOM 704 C CA . ASP A 1 94 ? -12.445 6.020 -17.852 1.00 78.38 94 ASP A CA 1
ATOM 705 C C . ASP A 1 94 ? -11.273 6.557 -17.022 1.00 78.38 94 ASP A C 1
ATOM 707 O O . ASP A 1 94 ? -11.015 7.759 -16.927 1.00 78.38 94 ASP A O 1
ATOM 711 N N . VAL A 1 95 ? -10.622 5.644 -16.296 1.00 83.38 95 VAL A N 1
ATOM 712 C CA . VAL A 1 95 ? -9.526 5.986 -15.390 1.00 83.38 95 VAL A CA 1
ATOM 713 C C . VAL A 1 95 ? -8.321 6.419 -16.207 1.00 83.38 95 VAL A C 1
ATOM 715 O O . VAL A 1 95 ? -7.611 5.608 -16.788 1.00 83.38 95 VAL A O 1
ATOM 718 N N . GLU A 1 96 ? -8.016 7.707 -16.157 1.00 84.31 96 GLU A N 1
ATOM 719 C CA . GLU A 1 96 ? -6.888 8.268 -16.896 1.00 84.31 96 GLU A CA 1
ATOM 720 C C . GLU A 1 96 ? -5.581 8.265 -16.092 1.00 84.31 96 GLU A C 1
ATOM 722 O O . GLU A 1 96 ? -4.494 8.518 -16.622 1.00 84.31 96 GLU A O 1
ATOM 727 N N . ARG A 1 97 ? -5.675 8.043 -14.775 1.00 85.56 97 ARG A N 1
ATOM 728 C CA . ARG A 1 97 ? -4.522 8.062 -13.874 1.00 85.56 97 ARG A CA 1
ATOM 729 C C . ARG A 1 97 ? -4.623 7.011 -12.779 1.00 85.56 97 ARG A C 1
ATOM 731 O O . ARG A 1 97 ? -5.537 7.029 -11.958 1.00 85.56 97 ARG A O 1
ATOM 738 N N . LEU A 1 98 ? -3.586 6.185 -12.676 1.00 90.00 98 LEU A N 1
ATOM 739 C CA . LEU A 1 98 ? -3.386 5.294 -11.541 1.00 90.00 98 LEU A CA 1
ATOM 740 C C . LEU A 1 98 ? -2.477 5.966 -10.508 1.00 90.00 98 LEU A C 1
ATOM 742 O O . LEU A 1 98 ? -1.353 6.362 -10.825 1.00 90.00 98 LEU A O 1
ATOM 746 N N . VAL A 1 99 ? -2.953 6.080 -9.271 1.00 90.88 99 VAL A N 1
ATOM 747 C CA . VAL A 1 99 ? -2.174 6.547 -8.120 1.00 90.88 99 VAL A CA 1
ATOM 748 C C . VAL A 1 99 ? -1.994 5.371 -7.163 1.00 90.88 99 VAL A C 1
ATOM 750 O O . VAL A 1 99 ? -2.957 4.698 -6.806 1.00 90.88 99 VAL A O 1
ATOM 753 N N . ALA A 1 100 ? -0.771 5.106 -6.716 1.00 91.06 100 ALA A N 1
ATOM 754 C CA . ALA A 1 100 ? -0.501 4.115 -5.682 1.00 91.06 100 ALA A CA 1
ATOM 755 C C . ALA A 1 100 ? 0.077 4.777 -4.439 1.00 91.06 100 ALA A C 1
ATOM 757 O O . ALA A 1 100 ? 0.936 5.657 -4.513 1.00 91.06 100 ALA A O 1
ATOM 758 N N . THR A 1 101 ? -0.376 4.303 -3.285 1.00 89.94 101 THR A N 1
ATOM 759 C CA . THR A 1 101 ? 0.104 4.737 -1.974 1.00 89.94 101 THR A CA 1
ATOM 760 C C . THR A 1 101 ? 0.509 3.528 -1.131 1.00 89.94 101 THR A C 1
ATOM 762 O O . THR A 1 101 ? 0.399 2.369 -1.540 1.00 89.94 101 THR A O 1
ATOM 765 N N . GLY A 1 102 ? 1.048 3.803 0.051 1.00 86.12 102 GLY A N 1
ATOM 766 C CA . GLY A 1 102 ? 1.472 2.778 0.995 1.00 86.12 102 GLY A CA 1
ATOM 767 C C . GLY A 1 102 ? 2.935 2.361 0.850 1.00 86.12 102 GLY A C 1
ATOM 768 O O . GLY A 1 102 ? 3.740 2.956 0.127 1.00 86.12 102 GLY A O 1
ATOM 769 N N . GLY A 1 103 ? 3.302 1.335 1.621 1.00 86.38 103 GLY A N 1
ATOM 770 C CA . GLY A 1 103 ? 4.697 0.945 1.822 1.00 86.38 103 GLY A CA 1
ATOM 771 C C . GLY A 1 103 ? 5.384 0.472 0.544 1.00 86.38 103 GLY A C 1
ATOM 772 O O . GLY A 1 103 ? 6.533 0.835 0.317 1.00 86.38 103 GLY A O 1
ATOM 773 N N . THR A 1 104 ? 4.697 -0.302 -0.296 1.00 88.56 104 THR A N 1
ATOM 774 C CA . THR A 1 104 ? 5.272 -0.764 -1.565 1.00 88.56 104 THR A CA 1
ATOM 775 C C . THR A 1 104 ? 5.451 0.392 -2.542 1.00 88.56 104 THR A C 1
ATOM 777 O O . THR A 1 104 ? 6.567 0.618 -3.003 1.00 88.56 104 THR A O 1
ATOM 780 N N . ALA A 1 105 ? 4.396 1.177 -2.784 1.00 89.69 105 ALA A N 1
ATOM 781 C CA . ALA A 1 105 ? 4.438 2.308 -3.711 1.00 89.69 105 ALA A CA 1
ATOM 782 C C . ALA A 1 105 ? 5.539 3.316 -3.348 1.00 89.69 105 ALA A C 1
ATOM 784 O O . ALA A 1 105 ? 6.303 3.730 -4.211 1.00 89.69 105 ALA A O 1
ATOM 785 N N . SER A 1 106 ? 5.689 3.639 -2.058 1.00 90.69 106 SER A N 1
ATOM 786 C CA . SER A 1 106 ? 6.707 4.590 -1.593 1.00 90.69 106 SER A CA 1
ATOM 787 C C . SER A 1 106 ? 8.149 4.064 -1.644 1.00 90.69 106 SER A C 1
ATOM 789 O O . SER A 1 106 ? 9.069 4.874 -1.617 1.00 90.69 106 SER A O 1
ATOM 791 N N . ASN A 1 107 ? 8.376 2.743 -1.676 1.00 93.25 107 ASN A N 1
ATOM 792 C CA . ASN A 1 107 ? 9.732 2.169 -1.649 1.00 93.25 107 ASN A CA 1
ATOM 793 C C . ASN A 1 107 ? 10.208 1.633 -3.005 1.00 93.25 107 ASN A C 1
ATOM 795 O O . ASN A 1 107 ? 11.416 1.572 -3.221 1.00 93.25 107 ASN A O 1
ATOM 799 N N . LEU A 1 108 ? 9.307 1.281 -3.929 1.00 94.75 108 LEU A N 1
ATOM 800 C CA . LEU A 1 108 ? 9.687 0.823 -5.270 1.00 94.75 108 LEU A CA 1
ATOM 801 C C . LEU A 1 108 ? 10.594 1.814 -6.022 1.00 94.75 108 LEU A C 1
ATOM 803 O O . LEU A 1 108 ? 11.618 1.369 -6.538 1.00 94.75 108 LEU A O 1
ATOM 807 N N . PRO A 1 109 ? 10.334 3.138 -6.019 1.00 96.62 109 PRO A N 1
ATOM 808 C CA . PRO A 1 109 ? 11.216 4.107 -6.672 1.00 96.62 109 PRO A CA 1
ATOM 809 C C . PRO A 1 109 ? 12.679 4.053 -6.205 1.00 96.62 109 PRO A C 1
ATOM 811 O O . PRO A 1 109 ? 13.594 4.310 -6.989 1.00 96.62 109 PRO A O 1
ATOM 814 N N . LEU A 1 110 ? 12.922 3.677 -4.942 1.00 96.25 110 LEU A N 1
ATOM 815 C CA . LEU A 1 110 ? 14.275 3.553 -4.384 1.00 96.25 110 LEU A CA 1
ATOM 816 C C . LEU A 1 110 ? 15.062 2.418 -5.036 1.00 96.25 110 LEU A C 1
ATOM 818 O O . LEU A 1 110 ? 16.293 2.475 -5.080 1.00 96.25 110 LEU A O 1
ATOM 822 N N . LEU A 1 111 ? 14.361 1.403 -5.552 1.00 95.69 111 LEU A N 1
ATOM 823 C CA . LEU A 1 111 ? 14.984 0.330 -6.311 1.00 95.69 111 LEU A CA 1
ATOM 824 C C . LEU A 1 111 ? 15.509 0.814 -7.650 1.00 95.69 111 LEU A C 1
ATOM 826 O O . LEU A 1 111 ? 16.369 0.126 -8.168 1.00 95.69 111 LEU A O 1
ATOM 830 N N . LEU A 1 112 ? 15.054 1.949 -8.190 1.00 96.50 112 LEU A N 1
ATOM 831 C CA . LEU A 1 112 ? 15.525 2.520 -9.457 1.00 96.50 112 LEU A CA 1
ATOM 832 C C . LEU A 1 112 ? 16.645 3.533 -9.218 1.00 9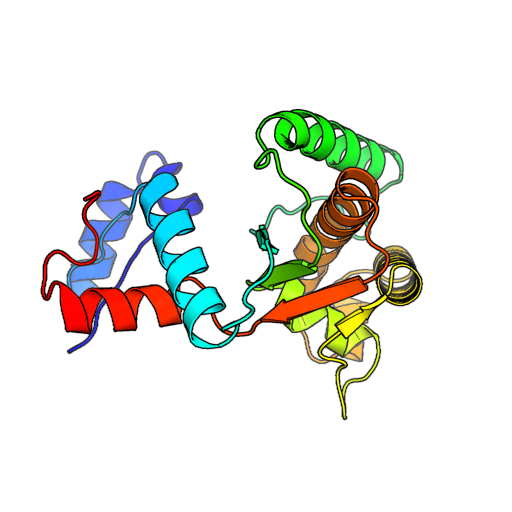6.50 112 LEU A C 1
ATOM 834 O O . LEU A 1 112 ? 17.710 3.439 -9.828 1.00 96.50 112 LEU A O 1
ATOM 838 N N . SER A 1 113 ? 16.427 4.458 -8.280 1.00 94.94 113 SER A N 1
ATOM 839 C CA . SER A 1 113 ? 17.382 5.499 -7.900 1.00 94.94 113 SER A CA 1
ATOM 840 C C . SER A 1 113 ? 17.227 5.849 -6.424 1.00 94.94 113 SER A C 1
ATOM 842 O O . SER A 1 113 ? 16.181 6.323 -5.995 1.00 94.94 113 SER A O 1
ATOM 844 N N . LYS A 1 114 ? 18.294 5.674 -5.635 1.00 92.50 114 LYS A N 1
ATOM 845 C CA . LYS A 1 114 ? 18.309 6.078 -4.218 1.00 92.50 114 LYS A CA 1
ATOM 846 C C . LYS A 1 114 ? 18.310 7.587 -4.022 1.00 92.50 114 LYS A C 1
ATOM 848 O O . LYS A 1 114 ? 17.724 8.092 -3.074 1.00 92.50 114 LYS A O 1
ATOM 853 N N . ARG A 1 115 ? 19.070 8.289 -4.866 1.00 92.50 115 ARG A N 1
ATOM 854 C CA . ARG A 1 115 ? 19.350 9.718 -4.687 1.00 92.50 115 ARG A CA 1
ATOM 855 C C . ARG A 1 115 ? 18.182 10.573 -5.154 1.00 92.50 115 ARG A C 1
ATOM 857 O O . ARG A 1 115 ? 17.914 11.608 -4.561 1.00 92.50 115 ARG A O 1
ATOM 864 N N . MET A 1 116 ? 17.522 10.140 -6.221 1.00 93.44 116 MET A N 1
ATOM 865 C CA . MET A 1 116 ? 16.401 10.849 -6.824 1.00 93.44 116 MET A CA 1
ATOM 866 C C . MET A 1 116 ? 15.379 9.818 -7.305 1.00 93.44 116 MET A C 1
ATOM 868 O O . MET A 1 116 ? 15.383 9.461 -8.485 1.00 93.44 116 MET A O 1
ATOM 872 N N . PRO A 1 117 ? 14.580 9.264 -6.380 1.00 95.19 117 PRO A N 1
ATOM 873 C CA . PRO A 1 117 ? 13.580 8.261 -6.708 1.00 95.19 117 PRO A CA 1
ATOM 874 C C . PRO A 1 117 ? 12.463 8.900 -7.550 1.00 95.19 117 PRO A C 1
ATOM 876 O O . PRO A 1 117 ? 11.972 9.969 -7.177 1.00 95.19 117 PRO A O 1
ATOM 879 N N . PRO A 1 118 ? 12.054 8.296 -8.678 1.00 96.12 118 PRO A N 1
ATOM 880 C CA . PRO A 1 118 ? 11.005 8.859 -9.523 1.00 96.12 118 PRO A CA 1
ATOM 881 C C . PRO A 1 118 ? 9.626 8.794 -8.849 1.00 96.12 118 PRO A C 1
ATOM 883 O O . PRO A 1 118 ? 9.251 7.781 -8.264 1.00 96.12 118 PRO A O 1
ATOM 886 N N . ALA A 1 119 ? 8.845 9.870 -8.970 1.00 93.25 119 ALA A N 1
ATOM 887 C CA . ALA A 1 119 ? 7.463 9.925 -8.477 1.00 93.25 119 ALA A CA 1
ATOM 888 C C . ALA A 1 119 ? 6.440 9.325 -9.463 1.00 93.25 119 ALA A C 1
ATOM 890 O O . ALA A 1 119 ? 5.294 9.080 -9.093 1.00 93.25 119 ALA A O 1
ATOM 891 N N . ILE A 1 120 ? 6.845 9.101 -10.716 1.00 95.75 120 ILE A N 1
ATOM 892 C CA . ILE A 1 120 ? 6.042 8.461 -11.761 1.00 95.75 120 ILE A CA 1
ATOM 893 C C . ILE A 1 120 ? 6.828 7.250 -12.250 1.00 95.75 120 ILE A C 1
ATOM 895 O O . ILE A 1 120 ? 7.994 7.388 -12.613 1.00 95.75 120 ILE A O 1
ATOM 899 N N . LEU A 1 121 ? 6.196 6.081 -12.237 1.00 97.25 121 LEU A N 1
ATOM 900 C CA . LEU A 1 121 ? 6.773 4.819 -12.681 1.00 97.25 121 LEU A CA 1
ATOM 901 C C . LEU A 1 121 ? 6.076 4.371 -13.959 1.00 97.25 121 LEU A C 1
ATOM 903 O O . LEU A 1 121 ? 4.853 4.264 -14.000 1.00 97.25 121 LEU A O 1
ATOM 907 N N . THR A 1 122 ? 6.845 4.084 -14.996 1.00 97.06 122 THR A N 1
ATOM 908 C CA . THR A 1 122 ? 6.339 3.427 -16.202 1.00 97.06 122 THR A CA 1
ATOM 909 C C . THR A 1 122 ? 6.162 1.925 -15.972 1.00 97.06 122 THR A C 1
ATOM 911 O O . THR A 1 122 ? 6.689 1.343 -15.020 1.00 97.06 122 THR A O 1
ATOM 914 N N . THR A 1 123 ? 5.475 1.256 -16.897 1.00 96.00 123 THR A N 1
ATOM 915 C CA . THR A 1 123 ? 5.456 -0.217 -16.939 1.00 96.00 123 THR A CA 1
ATOM 916 C C . THR A 1 123 ? 6.877 -0.796 -16.994 1.00 96.00 123 THR A C 1
ATOM 918 O O . THR A 1 123 ? 7.171 -1.767 -16.299 1.00 96.00 123 THR A O 1
ATOM 921 N N . ALA A 1 124 ? 7.790 -0.170 -17.747 1.00 97.12 124 ALA A N 1
ATOM 922 C CA . ALA A 1 124 ? 9.187 -0.595 -17.823 1.00 97.12 124 ALA A CA 1
ATOM 923 C C . ALA A 1 124 ? 9.912 -0.460 -16.471 1.00 97.12 124 ALA A C 1
ATOM 925 O O . ALA A 1 124 ? 10.631 -1.371 -16.068 1.00 97.12 124 ALA A O 1
ATOM 926 N N . ASP A 1 125 ? 9.661 0.620 -15.730 1.00 97.94 125 ASP A N 1
ATOM 927 C CA . ASP A 1 125 ? 10.221 0.827 -14.389 1.00 97.94 125 ASP A CA 1
ATOM 928 C C . ASP A 1 125 ? 9.742 -0.231 -13.385 1.00 97.94 125 ASP A C 1
ATOM 930 O O . ASP A 1 125 ? 10.515 -0.713 -12.552 1.00 97.94 125 ASP A O 1
ATOM 934 N N . LEU A 1 126 ? 8.466 -0.624 -13.460 1.00 96.44 126 LEU A N 1
ATOM 935 C CA . LEU A 1 126 ? 7.913 -1.691 -12.622 1.00 96.44 126 LEU A CA 1
ATOM 936 C C . LEU A 1 126 ? 8.505 -3.060 -12.976 1.00 96.44 126 LEU A C 1
ATOM 938 O O . LEU A 1 126 ? 8.803 -3.844 -12.072 1.00 96.44 126 LEU A O 1
ATOM 942 N N . LEU A 1 127 ? 8.723 -3.342 -14.263 1.00 95.62 127 LEU A N 1
ATOM 943 C CA . LEU A 1 127 ? 9.393 -4.565 -14.713 1.00 95.62 127 LEU A CA 1
ATOM 944 C C . LEU A 1 127 ? 10.861 -4.605 -14.265 1.00 95.62 127 LEU A C 1
ATOM 946 O O . LEU A 1 127 ? 11.317 -5.638 -13.779 1.00 95.62 127 LEU A O 1
ATOM 950 N N . GLU A 1 128 ? 11.575 -3.482 -14.328 1.00 96.75 128 GLU A N 1
ATOM 951 C CA . GLU A 1 128 ? 12.938 -3.363 -13.797 1.00 96.75 128 GLU A CA 1
ATOM 952 C C . GLU A 1 128 ? 12.966 -3.596 -12.276 1.00 96.75 128 GLU A C 1
ATOM 954 O O . GLU A 1 128 ? 13.807 -4.340 -11.764 1.00 96.75 128 GLU A O 1
ATOM 959 N N . CYS A 1 129 ? 12.004 -3.031 -11.535 1.00 95.62 129 CYS A N 1
ATOM 960 C CA . CYS A 1 129 ? 11.830 -3.334 -10.114 1.00 95.62 129 CYS A CA 1
ATOM 961 C C . CYS A 1 129 ? 11.604 -4.835 -9.876 1.00 95.62 129 CYS A C 1
ATOM 963 O O . CYS A 1 129 ? 12.246 -5.411 -8.996 1.00 95.62 129 CYS A O 1
ATOM 965 N N . ALA A 1 130 ? 10.725 -5.481 -10.654 1.00 93.38 130 ALA A N 1
ATOM 966 C CA . ALA A 1 130 ? 10.474 -6.920 -10.557 1.00 93.38 130 ALA A CA 1
ATOM 967 C C . ALA A 1 130 ? 11.753 -7.729 -10.798 1.00 93.38 130 ALA A C 1
ATOM 969 O O . ALA A 1 130 ? 12.088 -8.585 -9.984 1.00 93.38 130 ALA A O 1
ATOM 970 N N . MET A 1 131 ? 12.511 -7.405 -11.849 1.00 93.12 131 MET A N 1
ATOM 971 C CA . MET A 1 131 ? 13.779 -8.064 -12.164 1.00 93.12 131 MET A CA 1
ATOM 972 C C . MET A 1 131 ? 14.789 -7.947 -11.018 1.00 93.12 131 MET A C 1
ATOM 974 O O . MET A 1 131 ? 15.432 -8.935 -10.661 1.00 93.12 131 MET A O 1
ATOM 978 N N . ARG A 1 132 ? 14.916 -6.766 -10.396 1.00 93.75 132 ARG A N 1
ATOM 979 C CA . ARG A 1 132 ? 15.803 -6.566 -9.234 1.00 93.75 132 ARG A CA 1
ATOM 980 C C . ARG A 1 132 ? 15.358 -7.379 -8.020 1.00 93.75 132 ARG A C 1
ATOM 982 O O . ARG A 1 132 ? 16.207 -7.919 -7.315 1.00 93.75 132 ARG A O 1
ATOM 989 N N . LEU A 1 133 ? 14.050 -7.460 -7.781 1.00 92.19 133 LEU A N 1
ATOM 990 C CA . LEU A 1 133 ? 13.457 -8.211 -6.673 1.00 92.19 133 LEU A CA 1
ATOM 991 C C . LEU A 1 133 ? 13.527 -9.731 -6.873 1.00 92.19 133 LEU A C 1
ATOM 993 O O . LEU A 1 133 ? 13.626 -10.457 -5.891 1.00 92.19 133 LEU A O 1
ATOM 997 N N . ASP A 1 134 ? 13.488 -10.204 -8.119 1.00 90.56 134 ASP A N 1
ATOM 998 C CA . ASP A 1 134 ? 13.557 -11.630 -8.458 1.00 90.56 134 ASP A CA 1
ATOM 999 C C . ASP A 1 134 ? 15.004 -12.160 -8.481 1.00 90.56 134 ASP A C 1
ATOM 1001 O O . ASP A 1 134 ? 15.227 -13.360 -8.323 1.00 90.56 134 ASP A O 1
ATOM 1005 N N . ARG A 1 135 ? 15.996 -11.280 -8.675 1.00 90.81 135 ARG A N 1
ATOM 1006 C CA . ARG A 1 135 ? 17.407 -11.662 -8.852 1.00 90.81 135 ARG A CA 1
ATOM 1007 C C . ARG A 1 135 ? 18.127 -12.024 -7.556 1.00 90.81 135 ARG A C 1
ATOM 1009 O O . ARG A 1 135 ? 18.920 -12.960 -7.542 1.00 90.81 135 ARG A O 1
ATOM 1016 N N . ASP A 1 136 ? 17.910 -11.243 -6.505 1.00 92.00 136 ASP A N 1
ATOM 1017 C CA . ASP A 1 136 ? 18.682 -11.300 -5.265 1.00 92.00 136 ASP A CA 1
ATOM 1018 C C . ASP A 1 136 ? 17.737 -11.536 -4.068 1.00 92.00 136 ASP A C 1
ATOM 1020 O O . ASP A 1 136 ? 16.649 -10.959 -4.038 1.00 92.00 136 ASP A O 1
ATOM 1024 N N . PRO A 1 137 ? 18.140 -12.300 -3.031 1.00 93.19 137 PRO A N 1
ATOM 1025 C CA . PRO A 1 137 ? 17.354 -12.422 -1.803 1.00 93.19 137 PRO A CA 1
ATOM 1026 C C . PRO A 1 137 ? 17.052 -11.060 -1.171 1.00 93.19 137 PRO A C 1
ATOM 1028 O O . PRO A 1 137 ? 17.884 -10.146 -1.211 1.00 93.19 137 PRO A O 1
ATOM 1031 N N . ALA A 1 138 ? 15.921 -10.939 -0.476 1.00 92.38 138 ALA A N 1
ATOM 1032 C CA . ALA A 1 138 ? 15.446 -9.683 0.090 1.00 92.38 138 ALA A CA 1
ATOM 1033 C C . ALA A 1 138 ? 16.461 -9.028 1.020 1.00 92.38 138 ALA A C 1
ATOM 1035 O O . ALA A 1 138 ? 16.547 -7.807 1.046 1.00 92.38 138 ALA A O 1
ATOM 1036 N N . ARG A 1 139 ? 17.264 -9.811 1.756 1.00 94.56 139 ARG A N 1
ATOM 1037 C CA . ARG A 1 139 ? 18.361 -9.280 2.588 1.00 94.56 139 ARG A CA 1
ATOM 1038 C C . ARG A 1 139 ? 19.424 -8.540 1.767 1.00 94.56 139 ARG A C 1
ATOM 1040 O O . ARG A 1 139 ? 19.928 -7.511 2.202 1.00 94.56 139 ARG A O 1
ATOM 1047 N N . THR A 1 140 ? 19.743 -9.051 0.582 1.00 96.06 140 THR A N 1
ATOM 1048 C CA . THR A 1 140 ? 20.770 -8.506 -0.309 1.00 96.06 140 THR A CA 1
ATOM 1049 C C . THR A 1 140 ? 20.257 -7.235 -0.969 1.00 96.06 140 THR A C 1
ATOM 1051 O O . THR A 1 140 ? 20.938 -6.211 -0.950 1.00 96.06 140 THR A O 1
ATOM 1054 N N . VAL A 1 141 ? 19.022 -7.267 -1.475 1.00 94.62 141 VAL A N 1
ATOM 1055 C CA . VAL A 1 141 ? 18.339 -6.081 -2.006 1.00 94.62 141 VAL A CA 1
ATOM 1056 C C . VAL A 1 141 ? 18.191 -5.024 -0.907 1.00 94.62 141 VAL A C 1
ATOM 1058 O O . VAL A 1 141 ? 18.535 -3.867 -1.115 1.00 94.62 141 VAL A O 1
ATOM 1061 N N . ALA A 1 142 ? 17.762 -5.414 0.293 1.00 94.44 142 ALA A N 1
ATOM 1062 C CA . ALA A 1 142 ? 17.630 -4.528 1.446 1.00 94.44 142 ALA A CA 1
ATOM 1063 C C . ALA A 1 142 ? 18.942 -3.814 1.784 1.00 94.44 142 ALA A C 1
ATOM 1065 O O . ALA A 1 142 ? 18.957 -2.588 1.868 1.00 94.44 142 ALA A O 1
ATOM 1066 N N . ALA A 1 143 ? 20.048 -4.553 1.900 1.00 95.88 143 ALA A N 1
ATOM 1067 C CA . ALA A 1 143 ? 21.364 -3.973 2.148 1.00 95.88 143 ALA A CA 1
ATOM 1068 C C . ALA A 1 143 ? 21.798 -3.042 1.006 1.00 95.88 143 ALA A C 1
ATOM 1070 O O . ALA A 1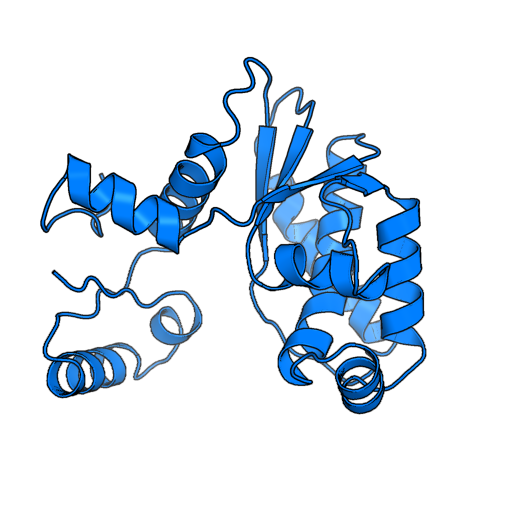 143 ? 22.239 -1.917 1.248 1.00 95.88 143 ALA A O 1
ATOM 1071 N N . ARG A 1 144 ? 21.602 -3.469 -0.251 1.00 94.94 144 ARG A N 1
ATOM 1072 C CA . ARG A 1 144 ? 21.935 -2.657 -1.426 1.00 94.94 144 ARG A CA 1
ATOM 1073 C C . ARG A 1 144 ? 21.130 -1.373 -1.466 1.00 94.94 144 ARG A C 1
ATOM 1075 O O . ARG A 1 144 ? 21.700 -0.365 -1.862 1.00 94.94 144 ARG A O 1
ATOM 1082 N N . PHE A 1 145 ? 19.859 -1.378 -1.062 1.00 93.88 145 PHE A N 1
ATOM 1083 C CA . PHE A 1 145 ? 18.944 -0.243 -1.209 1.00 93.88 145 PHE A CA 1
ATOM 1084 C C . PHE A 1 145 ? 18.664 0.550 0.078 1.00 93.88 145 PHE A C 1
ATOM 1086 O O . PHE A 1 145 ? 18.071 1.619 -0.001 1.00 93.88 145 PHE A O 1
ATOM 1093 N N . GLY A 1 146 ? 19.172 0.114 1.234 1.00 93.62 146 GLY A N 1
ATOM 1094 C CA . GLY A 1 146 ? 18.901 0.756 2.526 1.00 93.62 146 GLY A CA 1
ATOM 1095 C C . GLY A 1 146 ? 17.467 0.530 3.014 1.00 93.62 146 GLY A C 1
ATOM 1096 O O . GLY A 1 146 ? 16.866 1.419 3.607 1.00 93.62 146 GLY A O 1
ATOM 1097 N N . LEU A 1 147 ? 16.900 -0.643 2.723 1.00 92.75 147 LEU A N 1
ATOM 1098 C CA . LEU A 1 147 ? 15.517 -1.006 3.045 1.00 92.75 147 LEU A CA 1
ATOM 1099 C C . LEU A 1 147 ? 15.468 -2.080 4.134 1.00 92.75 147 LEU A C 1
ATOM 1101 O O . LEU A 1 147 ? 16.458 -2.744 4.423 1.00 92.75 147 LEU A O 1
ATOM 1105 N N . LEU A 1 148 ? 14.289 -2.303 4.714 1.00 90.88 148 LEU A N 1
ATOM 1106 C CA . LEU A 1 148 ? 14.066 -3.450 5.596 1.00 90.88 148 LEU A CA 1
ATOM 1107 C C . LEU A 1 148 ? 13.776 -4.712 4.762 1.00 90.88 148 LEU A C 1
ATOM 1109 O O . LEU A 1 148 ? 12.932 -4.642 3.866 1.00 90.88 148 LEU A O 1
ATOM 1113 N N . PRO A 1 149 ? 14.356 -5.887 5.078 1.00 90.50 149 PRO A N 1
ATOM 1114 C CA . PRO A 1 149 ? 14.108 -7.120 4.321 1.00 90.50 149 PRO A CA 1
ATOM 1115 C C . PRO A 1 149 ? 12.621 -7.472 4.191 1.00 90.50 149 PRO A C 1
ATOM 1117 O O . PRO A 1 149 ? 12.153 -7.811 3.110 1.00 90.50 149 PRO A O 1
ATOM 1120 N N . ASN A 1 150 ? 11.839 -7.301 5.260 1.00 85.38 150 ASN A N 1
ATOM 1121 C CA . ASN A 1 150 ? 10.394 -7.557 5.223 1.00 85.38 150 ASN A CA 1
ATOM 1122 C C . ASN A 1 150 ? 9.639 -6.598 4.290 1.00 85.38 150 ASN A C 1
ATOM 1124 O O . ASN A 1 150 ? 8.617 -6.977 3.722 1.00 85.38 150 ASN A O 1
ATOM 1128 N N . ARG A 1 151 ? 10.140 -5.368 4.095 1.00 86.19 151 ARG A N 1
ATOM 1129 C CA . ARG A 1 151 ? 9.581 -4.442 3.099 1.00 86.19 151 ARG A CA 1
ATOM 1130 C C . ARG A 1 151 ? 9.869 -4.942 1.694 1.00 86.19 151 ARG A C 1
ATOM 1132 O O . ARG A 1 151 ? 8.958 -4.966 0.880 1.00 86.19 151 ARG A O 1
ATOM 1139 N N . VAL A 1 152 ? 11.092 -5.401 1.441 1.00 90.06 152 VAL A N 1
ATOM 1140 C CA . VAL A 1 152 ? 11.480 -5.961 0.143 1.00 90.06 152 VAL A CA 1
ATOM 1141 C C . VAL A 1 152 ? 10.627 -7.171 -0.233 1.00 90.06 152 VAL A C 1
ATOM 1143 O O . VAL A 1 152 ? 10.092 -7.204 -1.338 1.00 90.06 152 VAL A O 1
ATOM 1146 N N . LYS A 1 153 ? 10.404 -8.100 0.702 1.00 86.75 153 LYS A N 1
ATOM 1147 C CA . LYS A 1 153 ? 9.531 -9.266 0.479 1.00 86.75 153 LYS A CA 1
ATOM 1148 C C . LYS A 1 153 ? 8.118 -8.866 0.044 1.00 86.75 153 LYS A C 1
ATOM 1150 O O . LYS A 1 153 ? 7.580 -9.428 -0.903 1.00 86.75 153 LYS A O 1
ATOM 1155 N N . ALA A 1 154 ? 7.539 -7.857 0.696 1.00 83.25 154 ALA A N 1
ATOM 1156 C CA . ALA A 1 154 ? 6.206 -7.360 0.360 1.00 83.25 154 ALA A CA 1
ATOM 1157 C C . ALA A 1 154 ? 6.145 -6.640 -1.002 1.00 83.25 154 ALA A C 1
ATOM 1159 O O . ALA A 1 154 ? 5.110 -6.679 -1.671 1.00 83.25 154 ALA A O 1
ATOM 1160 N N . MET A 1 155 ? 7.234 -5.989 -1.431 1.00 89.56 155 MET A N 1
ATOM 1161 C CA . MET A 1 155 ? 7.238 -5.204 -2.669 1.00 89.56 155 MET A CA 1
ATOM 1162 C C . MET A 1 155 ? 6.958 -6.061 -3.900 1.00 89.56 155 MET A C 1
ATOM 1164 O O . MET A 1 155 ? 6.221 -5.623 -4.779 1.00 89.56 155 MET A O 1
ATOM 1168 N N . ARG A 1 156 ? 7.485 -7.289 -3.961 1.00 86.62 156 ARG A N 1
ATOM 1169 C CA . ARG A 1 156 ? 7.373 -8.113 -5.170 1.00 86.62 156 ARG A CA 1
ATOM 1170 C C . ARG A 1 156 ? 5.932 -8.488 -5.513 1.00 86.62 156 ARG A C 1
ATOM 1172 O O . ARG A 1 156 ? 5.565 -8.435 -6.686 1.00 86.62 156 ARG A O 1
ATOM 1179 N N . GLY A 1 157 ? 5.115 -8.812 -4.509 1.00 81.69 157 GLY A N 1
ATOM 1180 C CA . GLY A 1 157 ? 3.681 -9.048 -4.703 1.00 81.69 157 GLY A CA 1
ATOM 1181 C C . GLY A 1 157 ? 2.926 -7.777 -5.094 1.00 81.69 157 GLY A C 1
ATOM 1182 O O . GLY A 1 157 ? 2.036 -7.824 -5.939 1.00 81.69 157 GLY A O 1
ATOM 1183 N N . GLY A 1 158 ? 3.326 -6.628 -4.545 1.00 85.50 158 GLY A N 1
ATOM 1184 C CA . GLY A 1 158 ? 2.752 -5.347 -4.940 1.00 85.50 158 GLY A CA 1
ATOM 1185 C C . GLY A 1 158 ? 3.078 -4.956 -6.384 1.00 85.50 158 GLY A C 1
ATOM 1186 O O . GLY A 1 158 ? 2.202 -4.428 -7.054 1.00 85.50 158 GLY A O 1
ATOM 1187 N N . VAL A 1 159 ? 4.269 -5.278 -6.905 1.00 90.81 159 VAL A N 1
ATOM 1188 C CA . VAL A 1 159 ? 4.602 -5.040 -8.324 1.00 90.81 159 VAL A CA 1
ATOM 1189 C C . VAL A 1 159 ? 3.658 -5.795 -9.263 1.00 90.81 159 VAL A C 1
ATOM 1191 O O . VAL A 1 159 ? 3.181 -5.199 -10.222 1.00 90.81 159 VAL A O 1
ATOM 1194 N N . GLU A 1 160 ? 3.322 -7.061 -8.973 1.00 87.69 160 GLU A N 1
ATOM 1195 C CA . GLU A 1 160 ? 2.330 -7.798 -9.782 1.00 87.69 160 GLU A CA 1
ATOM 1196 C C . GLU A 1 160 ? 0.967 -7.105 -9.774 1.00 87.69 160 GLU A C 1
ATOM 1198 O O . GLU A 1 160 ? 0.347 -6.957 -10.822 1.00 87.69 160 GLU A O 1
ATOM 1203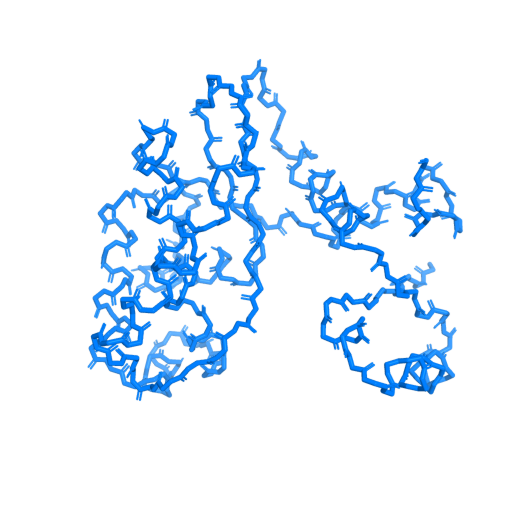 N N . ALA A 1 161 ? 0.503 -6.668 -8.600 1.00 86.69 161 ALA A N 1
ATOM 1204 C CA . ALA A 1 161 ? -0.773 -5.974 -8.491 1.00 86.69 161 ALA A CA 1
ATOM 1205 C C . ALA A 1 161 ? -0.769 -4.666 -9.298 1.00 86.69 161 ALA A C 1
ATOM 1207 O O . ALA A 1 161 ? -1.714 -4.406 -10.033 1.00 86.69 161 ALA A O 1
ATOM 1208 N N . LEU A 1 162 ? 0.304 -3.873 -9.214 1.00 91.19 162 LEU A N 1
ATOM 1209 C CA . LEU A 1 162 ? 0.431 -2.616 -9.959 1.00 91.19 162 LEU A CA 1
ATOM 1210 C C . LEU A 1 162 ? 0.439 -2.837 -11.472 1.00 91.19 162 LEU A C 1
ATOM 1212 O O . LEU A 1 162 ? -0.264 -2.127 -12.180 1.00 91.19 162 LEU A O 1
ATOM 1216 N N . LEU A 1 163 ? 1.188 -3.832 -11.958 1.00 92.62 163 LEU A N 1
ATOM 1217 C CA . LEU A 1 163 ? 1.207 -4.186 -13.380 1.00 92.62 163 LEU A CA 1
ATOM 1218 C C . LEU A 1 163 ? -0.182 -4.610 -13.871 1.00 92.62 163 LEU A C 1
ATOM 1220 O O . LEU A 1 163 ? -0.597 -4.201 -14.948 1.00 92.62 163 LEU A O 1
ATOM 1224 N N . LEU A 1 164 ? -0.917 -5.384 -13.070 1.00 90.56 164 LEU A N 1
ATOM 1225 C CA . LEU A 1 164 ? -2.284 -5.784 -13.395 1.00 90.56 164 LEU A CA 1
ATOM 1226 C C . LEU A 1 164 ? -3.267 -4.609 -13.408 1.00 90.56 164 LEU A C 1
ATOM 1228 O O . LEU A 1 164 ? -4.151 -4.588 -14.252 1.00 90.56 164 LEU A O 1
ATOM 1232 N N . PHE A 1 165 ? -3.136 -3.642 -12.497 1.00 90.50 165 PHE A N 1
ATOM 1233 C CA . PHE A 1 165 ? -3.983 -2.447 -12.514 1.00 90.50 165 PHE A CA 1
ATOM 1234 C C . PHE A 1 165 ? -3.680 -1.541 -13.709 1.00 90.50 165 PHE A C 1
ATOM 1236 O O . PHE A 1 165 ? -4.607 -0.987 -14.290 1.00 90.50 165 PHE A O 1
ATOM 1243 N N . LEU A 1 166 ? -2.407 -1.400 -14.090 1.00 92.38 166 LEU A N 1
ATOM 1244 C CA . LEU A 1 166 ? -2.033 -0.685 -15.311 1.00 92.38 166 LEU A CA 1
ATOM 1245 C C . LEU A 1 166 ? -2.650 -1.346 -16.548 1.00 92.38 166 LEU A C 1
ATOM 1247 O O . LEU A 1 166 ? -3.279 -0.659 -17.342 1.00 92.38 166 LEU A O 1
ATOM 1251 N N . ASP A 1 167 ? -2.540 -2.671 -16.659 1.00 92.00 167 ASP A N 1
ATOM 1252 C CA . ASP A 1 167 ? -3.141 -3.452 -17.747 1.00 92.00 167 ASP A CA 1
ATOM 1253 C C . ASP A 1 167 ? -4.676 -3.333 -17.763 1.00 92.00 167 ASP A C 1
ATOM 1255 O O . ASP A 1 167 ? -5.262 -3.021 -18.795 1.00 92.00 167 ASP A O 1
ATOM 1259 N N . TRP A 1 168 ? -5.325 -3.484 -16.601 1.00 89.94 168 TRP A N 1
ATOM 1260 C CA . TRP A 1 168 ? -6.783 -3.405 -16.451 1.00 89.94 168 TRP A CA 1
ATOM 1261 C C . TRP A 1 168 ? -7.365 -2.065 -16.912 1.00 89.94 168 TRP A C 1
ATOM 1263 O O . TRP A 1 168 ? -8.380 -2.045 -17.600 1.00 89.94 168 TRP A O 1
ATOM 1273 N N . TYR A 1 169 ? -6.718 -0.953 -16.552 1.00 90.19 169 TYR A N 1
ATOM 1274 C CA . TYR A 1 169 ? -7.158 0.388 -16.945 1.00 90.19 169 TYR A CA 1
ATOM 1275 C C . TYR A 1 169 ? -6.555 0.868 -18.276 1.00 90.19 169 TYR A C 1
ATOM 1277 O O . TYR A 1 169 ? -6.799 2.001 -18.676 1.00 90.19 169 TYR A O 1
ATOM 1285 N N . GLY A 1 170 ? -5.743 0.054 -18.964 1.00 91.56 170 GLY A N 1
ATOM 1286 C CA . GLY A 1 170 ? -5.084 0.458 -20.212 1.00 91.56 170 GLY A CA 1
ATOM 1287 C C . GLY A 1 170 ? -4.073 1.603 -20.044 1.00 91.56 170 GLY A C 1
ATOM 1288 O O . GLY A 1 170 ? -3.860 2.394 -20.963 1.00 91.56 170 GLY A O 1
ATOM 1289 N N . LEU A 1 171 ? -3.447 1.712 -18.870 1.00 93.06 171 LEU A N 1
ATOM 1290 C CA . LEU A 1 171 ? -2.523 2.785 -18.508 1.00 93.06 171 LEU A CA 1
ATOM 1291 C C . LEU A 1 171 ? -1.061 2.349 -18.625 1.00 93.06 171 LEU A C 1
ATOM 1293 O O . LEU A 1 171 ? -0.691 1.224 -18.308 1.00 93.06 171 LEU A O 1
ATOM 1297 N N . ALA A 1 172 ? -0.189 3.282 -19.008 1.00 91.94 172 ALA A N 1
ATOM 1298 C CA . ALA A 1 172 ? 1.248 3.021 -19.138 1.00 91.94 172 ALA A CA 1
ATOM 1299 C C . ALA A 1 172 ? 2.079 3.474 -17.925 1.00 91.94 172 ALA A C 1
ATOM 1301 O O . ALA A 1 172 ? 3.239 3.063 -17.785 1.00 91.94 172 ALA A O 1
ATOM 1302 N N . VAL A 1 173 ? 1.509 4.338 -17.075 1.00 94.19 173 VAL A N 1
ATOM 1303 C CA . VAL A 1 173 ? 2.213 5.010 -15.977 1.00 94.19 173 VAL A CA 1
ATOM 1304 C C . VAL A 1 173 ? 1.428 4.977 -14.672 1.00 94.19 173 VAL A C 1
ATOM 1306 O O . VAL A 1 173 ? 0.203 5.078 -14.642 1.00 94.19 173 VAL A O 1
ATOM 1309 N N . LEU A 1 174 ? 2.177 4.889 -13.581 1.00 94.12 174 LEU A N 1
ATOM 1310 C CA . LEU A 1 174 ? 1.715 4.896 -12.207 1.00 94.12 174 LEU A CA 1
ATOM 1311 C C . LEU A 1 174 ? 2.288 6.113 -11.479 1.00 94.12 174 LEU A C 1
ATOM 1313 O O . LEU A 1 174 ? 3.495 6.336 -11.498 1.00 94.12 174 LEU A O 1
ATOM 1317 N N . HIS A 1 175 ? 1.449 6.851 -10.762 1.00 93.81 175 HIS A N 1
ATOM 1318 C CA . HIS A 1 175 ? 1.878 7.929 -9.875 1.00 93.81 175 HIS A CA 1
ATOM 1319 C C . HIS A 1 175 ? 2.039 7.414 -8.444 1.00 93.81 175 HIS A C 1
ATOM 1321 O O . HIS A 1 175 ? 1.138 6.778 -7.901 1.00 93.81 175 HIS A O 1
ATOM 1327 N N . VAL A 1 176 ? 3.166 7.714 -7.806 1.00 92.44 176 VAL A N 1
ATOM 1328 C CA . VAL A 1 176 ? 3.402 7.391 -6.397 1.00 92.44 176 VAL A CA 1
ATOM 1329 C C . VAL A 1 176 ? 2.963 8.565 -5.530 1.00 92.44 176 VAL A C 1
ATOM 1331 O O . VAL A 1 176 ? 3.447 9.683 -5.693 1.00 92.44 176 VAL A O 1
ATOM 1334 N N . SER A 1 177 ? 2.080 8.297 -4.570 1.00 89.81 177 SER A N 1
ATOM 1335 C CA . SER A 1 177 ? 1.710 9.243 -3.519 1.00 89.81 177 SER A CA 1
ATOM 1336 C C . SER A 1 177 ? 2.287 8.802 -2.177 1.00 89.81 177 SER A C 1
ATOM 1338 O O . SER A 1 177 ? 2.248 7.626 -1.806 1.00 89.81 177 SER A O 1
ATOM 1340 N N . HIS A 1 178 ? 2.817 9.768 -1.428 1.00 86.06 178 HIS A N 1
ATOM 1341 C CA . HIS A 1 178 ? 3.254 9.568 -0.042 1.00 86.06 178 HIS A CA 1
ATOM 1342 C C . HIS A 1 178 ? 2.132 9.873 0.961 1.00 86.06 178 HIS A C 1
ATOM 1344 O O . HIS A 1 178 ? 2.240 9.604 2.164 1.00 86.06 178 HIS A O 1
ATOM 1350 N N . GLU A 1 179 ? 1.031 10.411 0.452 1.00 88.75 179 GLU A N 1
ATOM 1351 C CA . GLU A 1 179 ? -0.196 10.678 1.155 1.00 88.75 179 GLU A CA 1
ATOM 1352 C C . GLU A 1 179 ? -1.090 9.438 1.058 1.00 88.75 179 GLU A C 1
ATOM 1354 O O . GLU A 1 179 ? -1.542 9.016 -0.001 1.00 88.75 179 GLU A O 1
ATOM 1359 N N . GLY A 1 180 ? -1.290 8.785 2.195 1.00 87.69 180 GLY A N 1
ATOM 1360 C CA . GLY A 1 180 ? -2.181 7.636 2.325 1.00 87.69 180 GLY A CA 1
ATOM 1361 C C . GLY A 1 180 ? -2.956 7.739 3.627 1.00 87.69 180 GLY A C 1
ATOM 1362 O O . GLY A 1 180 ? -3.186 8.844 4.127 1.00 87.69 180 GLY A O 1
ATOM 1363 N N . LEU A 1 181 ? -3.266 6.591 4.230 1.00 90.69 181 LEU A N 1
ATOM 1364 C CA . LEU A 1 181 ? -4.063 6.476 5.453 1.00 90.69 181 LEU A CA 1
ATOM 1365 C C . LEU A 1 181 ? -3.739 7.531 6.520 1.00 90.69 181 LEU A C 1
ATOM 1367 O O . LEU A 1 181 ? -4.639 8.193 7.024 1.00 90.69 181 LEU A O 1
ATOM 1371 N N . ARG A 1 182 ? -2.453 7.741 6.834 1.00 92.56 182 ARG A N 1
ATOM 1372 C CA . ARG A 1 182 ? -2.032 8.702 7.872 1.00 92.56 182 ARG A CA 1
ATOM 1373 C C . ARG A 1 182 ? -2.457 10.141 7.570 1.00 92.56 182 ARG A C 1
ATOM 1375 O O . ARG A 1 182 ? -2.899 10.835 8.475 1.00 92.56 182 ARG A O 1
ATOM 1382 N N . HIS A 1 183 ? -2.337 10.581 6.319 1.00 92.69 183 HIS A N 1
ATOM 1383 C CA . HIS A 1 183 ? -2.756 11.928 5.924 1.00 92.69 183 HIS A CA 1
ATOM 1384 C C . HIS A 1 183 ? -4.281 12.045 5.959 1.00 92.69 183 HIS A C 1
ATOM 1386 O O . HIS A 1 183 ? -4.806 13.005 6.515 1.00 92.69 183 HIS A O 1
ATOM 1392 N N . GLY A 1 184 ? -4.993 11.027 5.469 1.00 92.44 184 GLY A N 1
ATOM 1393 C CA . GLY A 1 184 ? -6.451 10.983 5.555 1.00 92.44 184 GLY A CA 1
ATOM 1394 C C . GLY A 1 184 ? -6.979 10.991 6.985 1.00 92.44 184 GLY A C 1
ATOM 1395 O O . GLY A 1 184 ? -7.953 11.679 7.267 1.00 92.44 184 GLY A O 1
ATOM 1396 N N . MET A 1 185 ? -6.322 10.282 7.908 1.00 95.12 185 MET A N 1
ATOM 1397 C CA . MET A 1 185 ? -6.656 10.310 9.337 1.00 95.12 185 MET A CA 1
ATOM 1398 C C . MET A 1 185 ? -6.570 11.727 9.908 1.00 95.12 185 MET A C 1
ATOM 1400 O O . MET A 1 185 ? -7.476 12.141 10.624 1.00 95.12 185 MET A O 1
ATOM 1404 N N . LEU A 1 186 ? -5.508 12.472 9.582 1.00 94.69 186 LEU A N 1
ATOM 1405 C CA . LEU A 1 186 ? -5.336 13.851 10.044 1.00 94.69 186 LEU A CA 1
ATOM 1406 C C . LEU A 1 186 ? -6.425 14.769 9.484 1.00 94.69 186 LEU A C 1
ATOM 1408 O O . LEU A 1 186 ? -7.028 15.522 10.240 1.00 94.69 186 LEU A O 1
ATOM 1412 N N . LEU A 1 187 ? -6.718 14.668 8.186 1.00 93.69 187 LEU A N 1
ATOM 1413 C CA . LEU A 1 187 ? -7.769 15.464 7.546 1.00 93.69 187 LEU A CA 1
ATOM 1414 C C . LEU A 1 187 ? -9.151 15.155 8.137 1.00 93.69 187 LEU A C 1
ATOM 1416 O O . LEU A 1 187 ? -9.866 16.065 8.543 1.00 93.69 187 LEU A O 1
ATOM 1420 N N . ALA A 1 188 ? -9.490 13.872 8.282 1.00 94.56 188 ALA A N 1
ATOM 1421 C CA . ALA A 1 188 ? -10.752 13.452 8.881 1.00 94.56 188 ALA A CA 1
ATOM 1422 C C . ALA A 1 188 ? -10.871 13.850 10.359 1.00 94.56 188 ALA A C 1
ATOM 1424 O O . ALA A 1 188 ? -11.978 14.097 10.830 1.00 94.56 188 ALA A O 1
ATOM 1425 N N . TYR A 1 189 ? -9.759 13.903 11.096 1.00 95.62 189 TYR A N 1
ATOM 1426 C CA . TYR A 1 189 ? -9.730 14.396 12.473 1.00 95.62 189 TYR A CA 1
ATOM 1427 C C . TYR A 1 189 ? -9.989 15.900 12.552 1.00 95.62 189 TYR A C 1
ATOM 1429 O O . TYR A 1 189 ? -10.773 16.335 13.390 1.00 95.62 189 TYR A O 1
ATOM 1437 N N . LEU A 1 190 ? -9.382 16.689 11.663 1.00 94.94 190 LEU A N 1
ATOM 1438 C CA . LEU A 1 190 ? -9.625 18.132 11.597 1.00 94.94 190 LEU A CA 1
ATOM 1439 C C . LEU A 1 190 ? -11.084 18.460 11.249 1.00 94.94 190 LEU A C 1
ATOM 1441 O O . LEU A 1 190 ? -11.609 19.460 11.724 1.00 94.94 190 LEU A O 1
ATOM 1445 N N . GLU A 1 191 ? -11.737 17.614 10.452 1.00 93.56 191 GLU A N 1
ATOM 1446 C CA . GLU A 1 191 ? -13.129 17.802 10.037 1.00 93.56 191 GLU A CA 1
ATOM 1447 C C . GLU A 1 191 ? -14.149 17.248 11.049 1.00 93.56 191 GLU A C 1
ATOM 1449 O O . GLU A 1 191 ? -15.136 17.910 11.362 1.00 93.56 191 GLU A O 1
ATOM 1454 N N . ARG A 1 192 ? -13.938 16.025 11.556 1.00 94.00 192 ARG A N 1
ATOM 1455 C CA . ARG A 1 192 ? -14.933 15.269 12.351 1.00 94.00 192 ARG A CA 1
ATOM 1456 C C . ARG A 1 192 ? -14.552 15.095 13.824 1.00 94.00 192 ARG A C 1
ATOM 1458 O O . ARG A 1 192 ? -15.263 14.411 14.560 1.00 94.00 192 ARG A O 1
ATOM 1465 N N . GLY A 1 193 ? -13.420 15.643 14.262 1.00 94.12 193 GLY A N 1
ATOM 1466 C CA . GLY A 1 193 ? -12.921 15.481 15.626 1.00 94.12 193 GLY A CA 1
ATOM 1467 C C . GLY A 1 193 ? -12.746 14.009 16.008 1.00 94.12 193 GLY A C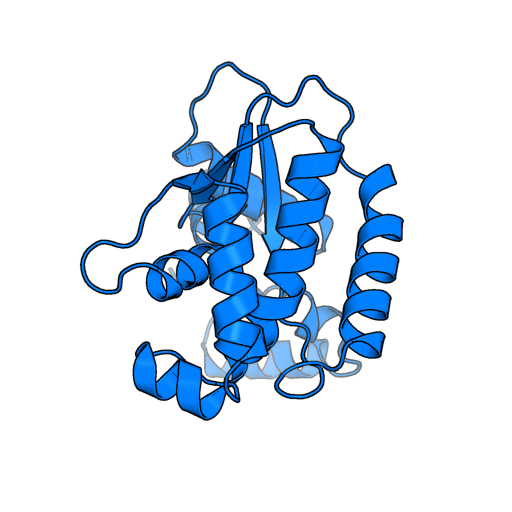 1
ATOM 1468 O O . GLY A 1 193 ? -12.215 13.204 15.241 1.00 94.12 193 GLY A O 1
ATOM 1469 N N . SER A 1 194 ? -13.223 13.631 17.194 1.00 92.94 194 SER A N 1
ATOM 1470 C CA . SER A 1 194 ? -13.061 12.290 17.777 1.00 92.94 194 SER A CA 1
ATOM 1471 C C . SER A 1 194 ? -13.771 11.157 17.015 1.00 92.94 194 SER A C 1
ATOM 1473 O O . SER A 1 194 ? -13.450 9.984 17.236 1.00 92.94 194 SER A O 1
ATOM 1475 N N . ASP A 1 195 ? -14.667 11.479 16.078 1.00 95.00 195 ASP A N 1
ATOM 1476 C CA . ASP A 1 195 ? -15.408 10.512 15.258 1.00 95.00 195 ASP A CA 1
ATOM 1477 C C . ASP A 1 195 ? -14.756 10.215 13.893 1.00 95.00 195 ASP A C 1
ATOM 1479 O O . ASP A 1 195 ? -15.309 9.473 13.079 1.00 95.00 195 ASP A O 1
ATOM 1483 N N . TRP A 1 196 ? -13.534 10.705 13.649 1.00 95.19 196 TRP A N 1
ATOM 1484 C CA . TRP A 1 196 ? -12.758 10.475 12.417 1.00 95.19 196 TRP A CA 1
ATOM 1485 C C . TRP A 1 196 ? -12.625 9.001 11.991 1.00 95.19 196 TRP A C 1
ATOM 1487 O O . TRP A 1 196 ? -12.394 8.711 10.817 1.00 95.19 196 TRP A O 1
ATOM 1497 N N . TRP A 1 197 ? -12.738 8.056 12.922 1.00 95.06 197 TRP A N 1
ATOM 1498 C CA . TRP A 1 197 ? -12.523 6.624 12.692 1.00 95.06 197 TRP A CA 1
ATOM 1499 C C . TRP A 1 197 ? -13.804 5.856 12.351 1.00 95.06 197 TRP A C 1
ATOM 1501 O O . TRP A 1 197 ? -13.717 4.694 11.954 1.00 95.06 197 TRP A O 1
ATOM 1511 N N . ARG A 1 198 ? -14.982 6.466 12.524 1.00 93.56 198 ARG A N 1
ATOM 1512 C CA . ARG A 1 198 ? -16.264 5.810 12.248 1.00 93.56 198 ARG A CA 1
ATOM 1513 C C . ARG A 1 198 ? -16.565 5.817 10.752 1.00 93.56 198 ARG A C 1
ATOM 1515 O O . ARG A 1 198 ? -16.228 6.773 10.047 1.00 93.56 198 ARG A O 1
ATOM 1522 N N . ASP A 1 199 ? -17.229 4.763 10.287 1.00 89.44 199 ASP A N 1
ATOM 1523 C CA . ASP A 1 199 ? -17.918 4.801 8.999 1.00 89.44 199 ASP A CA 1
ATOM 1524 C C . ASP A 1 199 ? -18.982 5.913 9.050 1.00 89.44 199 ASP A C 1
ATOM 1526 O O . ASP A 1 199 ? -19.630 6.108 10.081 1.00 89.44 199 ASP A O 1
ATOM 1530 N N . GLY A 1 200 ? -19.029 6.729 7.994 1.00 67.50 200 GLY A N 1
ATOM 1531 C CA . GLY A 1 200 ? -19.963 7.851 7.872 1.00 67.50 200 GLY A CA 1
ATOM 1532 C C . GLY A 1 200 ? -21.341 7.412 7.421 1.00 67.50 200 GLY A C 1
ATOM 1533 O O . GLY A 1 200 ? -21.439 6.326 6.806 1.00 67.50 200 GLY A O 1
#